Protein AF-A0A1S1JLK3-F1 (afdb_monomer)

Sequence (180 aa):
MLLGAATVACGGALWGASCPGGDFFLLLLVGYAAVAIAIVWVLRTACHLALRRAGSGEARASWLRVSAVPVVIAMTLLAIGGDVPMRLRFAQARGAFEGIVRSIQEGRPAPTVVRLGTYRVRSVSSRGPNIYFVVDGGGFLTDEGFVYLPHGAPQKSEIGERTWVRHFGGDWYTFSADMF

Mean predicted aligned error: 8.56 Å

Structure (mmCIF, N/CA/C/O backbone):
data_AF-A0A1S1JLK3-F1
#
_entry.id   AF-A0A1S1JLK3-F1
#
loop_
_atom_site.group_PDB
_atom_site.id
_atom_site.type_symbol
_atom_site.label_atom_id
_atom_site.label_alt_id
_atom_site.label_comp_id
_atom_site.label_asym_id
_atom_site.label_entity_id
_atom_site.label_seq_id
_atom_site.pdbx_PDB_ins_code
_atom_site.Cartn_x
_atom_site.Cartn_y
_atom_site.Cartn_z
_atom_site.occupancy
_atom_site.B_iso_or_equiv
_atom_site.auth_seq_id
_atom_site.auth_comp_id
_atom_site.auth_asym_id
_atom_site.auth_atom_id
_atom_site.pdbx_PDB_model_num
ATOM 1 N N . MET A 1 1 ? 17.835 -9.534 -17.639 1.00 73.25 1 MET A N 1
ATOM 2 C CA . MET A 1 1 ? 18.370 -8.677 -16.556 1.00 73.25 1 MET A CA 1
ATOM 3 C C . MET A 1 1 ? 17.488 -7.459 -16.290 1.00 73.25 1 MET A C 1
ATOM 5 O O . MET A 1 1 ? 16.868 -7.451 -15.241 1.00 73.25 1 MET A O 1
ATOM 9 N N . LEU A 1 2 ? 17.322 -6.503 -17.220 1.00 78.62 2 LEU A N 1
ATOM 10 C CA . LEU A 1 2 ? 16.457 -5.317 -17.005 1.00 78.62 2 LEU A CA 1
ATOM 11 C C . LEU A 1 2 ? 14.999 -5.645 -16.666 1.00 78.62 2 LEU A C 1
ATOM 13 O O . LEU A 1 2 ? 14.444 -5.048 -15.754 1.00 78.62 2 LEU A O 1
ATOM 17 N N . LEU A 1 3 ? 14.405 -6.621 -17.362 1.00 79.69 3 LEU A N 1
ATOM 18 C CA . LEU A 1 3 ? 13.041 -7.057 -17.067 1.00 79.69 3 LEU A CA 1
ATOM 19 C C . LEU A 1 3 ? 12.919 -7.569 -15.626 1.00 79.69 3 LEU A C 1
ATOM 21 O O . LEU A 1 3 ? 12.023 -7.136 -14.925 1.00 79.69 3 LEU A O 1
ATOM 25 N N . GLY A 1 4 ? 13.859 -8.402 -15.167 1.00 83.12 4 GLY A N 1
ATOM 26 C CA . GLY A 1 4 ? 13.859 -8.918 -13.794 1.00 83.12 4 GLY A CA 1
ATOM 27 C C . GLY A 1 4 ? 14.003 -7.814 -12.745 1.00 83.12 4 GLY A C 1
ATOM 28 O O . GLY A 1 4 ? 13.259 -7.808 -11.772 1.00 83.12 4 GLY A O 1
ATOM 29 N N . ALA A 1 5 ? 14.886 -6.835 -12.973 1.00 83.31 5 ALA A N 1
ATOM 30 C CA . ALA A 1 5 ? 15.008 -5.667 -12.097 1.00 83.31 5 ALA A CA 1
ATOM 31 C C . ALA A 1 5 ? 13.710 -4.842 -12.054 1.00 83.31 5 ALA A C 1
ATOM 33 O O . ALA A 1 5 ? 13.273 -4.443 -10.978 1.00 83.31 5 ALA A O 1
ATOM 34 N N . ALA A 1 6 ? 13.055 -4.650 -13.205 1.00 81.25 6 ALA A N 1
ATOM 35 C CA . ALA A 1 6 ? 11.756 -3.987 -13.278 1.00 81.25 6 ALA A CA 1
ATOM 36 C C . ALA A 1 6 ? 10.674 -4.773 -12.527 1.00 81.25 6 ALA A C 1
ATOM 38 O O . ALA A 1 6 ? 9.896 -4.171 -11.797 1.00 81.25 6 ALA A O 1
ATOM 39 N N . THR A 1 7 ? 10.645 -6.105 -12.641 1.00 85.56 7 THR A N 1
ATOM 40 C CA . THR A 1 7 ? 9.686 -6.946 -11.911 1.00 85.56 7 THR A CA 1
ATOM 41 C C . THR A 1 7 ? 9.897 -6.864 -10.400 1.00 85.56 7 THR A C 1
ATOM 43 O O . THR A 1 7 ? 8.923 -6.732 -9.667 1.00 85.56 7 THR A O 1
ATOM 46 N N . VAL A 1 8 ? 11.149 -6.883 -9.929 1.00 88.00 8 VAL A N 1
ATOM 47 C CA . VAL A 1 8 ? 11.474 -6.736 -8.499 1.00 88.00 8 VAL A CA 1
ATOM 48 C C . VAL A 1 8 ? 11.071 -5.353 -7.988 1.00 88.00 8 VAL A C 1
ATOM 50 O O . VAL A 1 8 ? 10.412 -5.260 -6.955 1.00 88.00 8 VAL A O 1
ATOM 53 N N . ALA A 1 9 ? 11.394 -4.290 -8.730 1.00 86.00 9 ALA A N 1
ATOM 54 C CA . ALA A 1 9 ? 10.976 -2.933 -8.388 1.00 86.00 9 ALA A CA 1
ATOM 55 C C . ALA A 1 9 ? 9.443 -2.823 -8.331 1.00 86.00 9 ALA A C 1
ATOM 57 O O . ALA A 1 9 ? 8.898 -2.329 -7.351 1.00 86.00 9 ALA A O 1
ATOM 58 N N . CYS A 1 10 ? 8.732 -3.362 -9.325 1.00 86.69 10 CYS A N 1
ATOM 59 C CA . CYS A 1 10 ? 7.269 -3.362 -9.341 1.00 86.69 10 CYS A CA 1
ATOM 60 C C . CYS A 1 10 ? 6.677 -4.160 -8.172 1.00 86.69 10 CYS A C 1
ATOM 62 O O . CYS A 1 10 ? 5.735 -3.696 -7.538 1.00 86.69 10 CYS A O 1
ATOM 64 N N . GLY A 1 11 ? 7.251 -5.316 -7.829 1.00 87.38 11 GLY A N 1
ATOM 65 C CA . GLY A 1 11 ? 6.853 -6.085 -6.647 1.00 87.38 11 GLY A CA 1
ATOM 66 C C . GLY A 1 11 ? 7.029 -5.292 -5.350 1.00 87.38 11 GLY A C 1
ATOM 67 O O . GLY A 1 11 ? 6.125 -5.270 -4.517 1.00 87.38 11 GLY A O 1
ATOM 68 N N . GLY A 1 12 ? 8.148 -4.573 -5.215 1.00 86.44 12 GLY A N 1
ATOM 69 C CA . GLY A 1 12 ? 8.387 -3.650 -4.106 1.00 86.44 12 GLY A CA 1
ATOM 70 C C . GLY A 1 12 ? 7.372 -2.505 -4.055 1.00 86.44 12 GLY A C 1
ATOM 71 O O . GLY A 1 12 ? 6.847 -2.215 -2.984 1.00 86.44 12 GLY A O 1
ATOM 72 N N . ALA A 1 13 ? 7.033 -1.903 -5.202 1.00 85.25 13 ALA A N 1
ATOM 73 C CA . ALA A 1 13 ? 6.019 -0.847 -5.287 1.00 85.25 13 ALA A CA 1
ATOM 74 C C . ALA A 1 13 ? 4.638 -1.352 -4.856 1.00 85.25 13 ALA A C 1
ATOM 76 O O . ALA A 1 13 ? 3.970 -0.705 -4.055 1.00 85.25 13 ALA A O 1
ATOM 77 N N . LEU A 1 14 ? 4.220 -2.522 -5.354 1.00 88.62 14 LEU A N 1
ATOM 78 C CA . LEU A 1 14 ? 2.943 -3.140 -4.986 1.00 88.62 14 LEU A CA 1
ATOM 79 C C . LEU A 1 14 ? 2.903 -3.477 -3.493 1.00 88.62 14 LEU A C 1
ATOM 81 O O . LEU A 1 14 ? 1.872 -3.285 -2.851 1.00 88.62 14 LEU A O 1
ATOM 85 N N . TRP A 1 15 ? 4.020 -3.945 -2.930 1.00 87.56 15 TRP A N 1
ATOM 86 C CA . TRP A 1 15 ? 4.123 -4.197 -1.497 1.00 87.56 15 TRP A CA 1
ATOM 87 C C . TRP A 1 15 ? 4.024 -2.902 -0.687 1.00 87.56 15 TRP A C 1
ATOM 89 O O . TRP A 1 15 ? 3.205 -2.828 0.228 1.00 87.56 15 TRP A O 1
ATOM 99 N N . GLY A 1 16 ? 4.778 -1.864 -1.051 1.00 85.38 16 GLY A N 1
ATOM 100 C CA . GLY A 1 16 ? 4.727 -0.562 -0.380 1.00 85.38 16 GLY A CA 1
ATOM 101 C C . GLY A 1 16 ? 3.341 0.074 -0.443 1.00 85.38 16 GLY A C 1
ATOM 102 O O . GLY A 1 16 ? 2.837 0.543 0.572 1.00 85.38 16 GLY A O 1
ATOM 103 N N . ALA A 1 17 ? 2.674 -0.014 -1.596 1.00 84.88 17 ALA A N 1
ATOM 104 C CA . ALA A 1 17 ? 1.319 0.493 -1.811 1.00 84.88 17 ALA A CA 1
ATOM 105 C C . ALA A 1 17 ? 0.209 -0.370 -1.179 1.00 84.88 17 ALA A C 1
ATOM 107 O O . ALA A 1 17 ? -0.963 -0.009 -1.235 1.00 84.88 17 ALA A O 1
ATOM 108 N N . SER A 1 18 ? 0.538 -1.535 -0.610 1.00 86.25 18 SER A N 1
ATOM 109 C CA . SER A 1 18 ? -0.450 -2.386 0.067 1.00 86.25 18 SER A CA 1
ATOM 110 C C . SER A 1 18 ? -0.707 -1.980 1.524 1.00 86.25 18 SER A C 1
ATOM 112 O O . SER A 1 18 ? -1.672 -2.456 2.135 1.00 86.25 18 SER A O 1
ATOM 114 N N . CYS A 1 19 ? 0.146 -1.119 2.087 1.00 83.94 19 CYS A N 1
ATOM 115 C CA . CYS A 1 19 ? -0.098 -0.454 3.363 1.00 83.94 19 CYS A CA 1
ATOM 116 C C . CYS A 1 19 ? -1.031 0.754 3.157 1.00 83.94 19 CYS A C 1
ATOM 118 O O . CYS A 1 19 ? -0.899 1.435 2.140 1.00 83.94 19 CYS A O 1
ATOM 120 N N . PRO A 1 20 ? -1.966 1.028 4.088 1.00 77.31 20 PRO A N 1
ATOM 121 C CA . PRO A 1 20 ? -2.766 2.252 4.041 1.00 77.31 20 PRO A CA 1
ATOM 122 C C . PRO A 1 20 ? -1.834 3.472 4.031 1.00 77.31 20 PRO A C 1
ATOM 124 O O . PRO A 1 20 ? -0.923 3.515 4.843 1.00 77.31 20 PRO A O 1
ATOM 127 N N . GLY A 1 21 ? -2.019 4.335 3.020 1.00 73.88 21 GLY A N 1
ATOM 128 C CA . GLY A 1 21 ? -1.224 5.523 2.632 1.00 73.88 21 GLY A CA 1
ATOM 129 C C . GLY A 1 21 ? 0.256 5.308 2.250 1.00 73.88 21 GLY A C 1
ATOM 130 O O . GLY A 1 21 ? 0.865 6.161 1.604 1.00 73.88 21 GLY A O 1
ATOM 131 N N . GLY A 1 22 ? 0.747 4.081 2.407 1.00 78.44 22 GLY A N 1
ATOM 132 C CA . GLY A 1 22 ? 1.909 3.550 1.705 1.00 78.44 22 GLY A CA 1
ATOM 133 C C . GLY A 1 22 ? 3.218 3.688 2.475 1.00 78.44 22 GLY A C 1
ATOM 134 O O . GLY A 1 22 ? 3.472 4.665 3.178 1.00 78.44 22 GLY A O 1
ATOM 135 N N . ASP A 1 23 ? 4.087 2.690 2.312 1.00 81.75 23 ASP A N 1
ATOM 136 C CA . ASP A 1 23 ? 5.418 2.713 2.923 1.00 81.75 23 ASP A CA 1
ATOM 137 C C . ASP A 1 23 ? 6.296 3.743 2.210 1.00 81.75 23 ASP A C 1
ATOM 139 O O . ASP A 1 23 ? 6.832 3.486 1.128 1.00 81.75 23 ASP A O 1
ATOM 143 N N . PHE A 1 24 ? 6.417 4.926 2.814 1.00 78.81 24 PHE A N 1
ATOM 144 C CA . PHE A 1 24 ? 7.130 6.064 2.241 1.00 78.81 24 PHE A CA 1
ATOM 145 C C . PHE A 1 24 ? 8.565 5.713 1.835 1.00 78.81 24 PHE A C 1
ATOM 147 O O . PHE A 1 24 ? 8.982 6.020 0.719 1.00 78.81 24 PHE A O 1
ATOM 154 N N . PHE A 1 25 ? 9.321 5.039 2.707 1.00 80.94 25 PHE A N 1
ATOM 155 C CA . PHE A 1 25 ? 10.723 4.716 2.440 1.00 80.94 25 PHE A CA 1
ATOM 156 C C . PHE A 1 25 ? 10.859 3.685 1.326 1.00 80.94 25 PHE A C 1
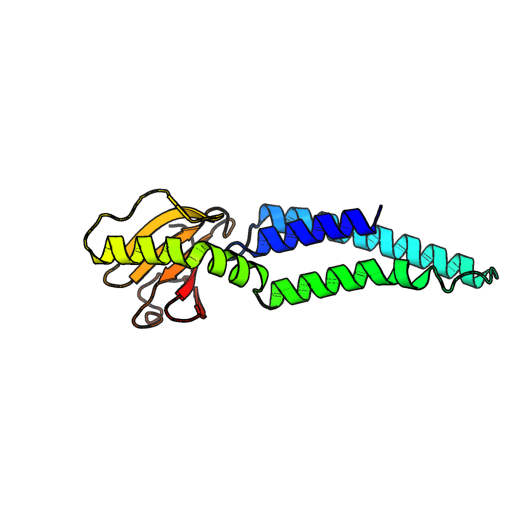ATOM 158 O O . PHE A 1 25 ? 11.714 3.832 0.448 1.00 80.94 25 PHE A O 1
ATOM 165 N N . LEU A 1 26 ? 10.004 2.660 1.331 1.00 82.81 26 LEU A N 1
ATOM 166 C CA . LEU A 1 26 ? 10.011 1.645 0.287 1.00 82.81 26 LEU A CA 1
ATOM 167 C C . LEU A 1 26 ? 9.582 2.230 -1.063 1.00 82.81 26 LEU A C 1
ATOM 169 O O . LEU A 1 26 ? 10.237 1.969 -2.071 1.00 82.81 26 LEU A O 1
ATOM 173 N N . LEU A 1 27 ? 8.527 3.048 -1.095 1.00 82.75 27 LEU A N 1
ATOM 174 C CA . LEU A 1 27 ? 8.058 3.713 -2.312 1.00 82.75 27 LEU A CA 1
ATOM 175 C C . LEU A 1 27 ? 9.102 4.691 -2.857 1.00 82.75 27 LEU A C 1
ATOM 177 O O . LEU A 1 27 ? 9.327 4.720 -4.066 1.00 82.75 27 LEU A O 1
ATOM 181 N N . LEU A 1 28 ? 9.790 5.432 -1.986 1.00 84.25 28 LEU A N 1
ATOM 182 C CA . LEU A 1 28 ? 10.883 6.320 -2.372 1.00 84.25 28 LEU A CA 1
ATOM 183 C C . LEU A 1 28 ? 12.047 5.534 -2.995 1.00 84.25 28 LEU A C 1
ATOM 185 O O . LEU A 1 28 ? 12.502 5.862 -4.093 1.00 84.25 28 LEU A O 1
ATOM 189 N N . LEU A 1 29 ? 12.500 4.465 -2.332 1.00 85.50 29 LEU A N 1
ATOM 190 C CA . LEU A 1 29 ? 13.579 3.601 -2.818 1.00 85.50 29 LEU A CA 1
ATOM 191 C C . LEU A 1 29 ? 13.232 2.970 -4.173 1.00 85.50 29 LEU A C 1
ATOM 193 O O . LEU A 1 29 ? 14.034 2.994 -5.110 1.00 85.50 29 LEU A O 1
ATOM 197 N N . VAL A 1 30 ? 12.022 2.425 -4.289 1.00 84.62 30 VAL A N 1
ATOM 198 C CA . VAL A 1 30 ? 11.526 1.824 -5.529 1.00 84.62 30 VAL A CA 1
ATOM 199 C C . VAL A 1 30 ? 11.355 2.878 -6.623 1.00 84.62 30 VAL A C 1
ATOM 201 O O . VAL A 1 30 ? 11.655 2.593 -7.781 1.00 84.62 30 VAL A O 1
ATOM 204 N N . GLY A 1 31 ? 10.955 4.103 -6.275 1.00 81.06 31 GLY A N 1
ATOM 205 C CA . GLY A 1 31 ? 10.897 5.241 -7.189 1.00 81.06 31 GLY A CA 1
ATOM 206 C C . GLY A 1 31 ? 12.259 5.554 -7.808 1.00 81.06 31 GLY A C 1
ATOM 207 O O . GLY A 1 31 ? 12.375 5.625 -9.033 1.00 81.06 31 GLY A O 1
ATOM 208 N N . TYR A 1 32 ? 13.318 5.641 -6.995 1.00 83.25 32 TYR A N 1
ATOM 209 C CA . TYR A 1 32 ? 14.685 5.823 -7.500 1.00 83.25 32 TYR A CA 1
ATOM 210 C C . TYR A 1 32 ? 15.133 4.669 -8.404 1.00 83.25 32 TYR A C 1
ATOM 212 O O . TYR A 1 32 ? 15.682 4.902 -9.485 1.00 83.25 32 TYR A O 1
ATOM 220 N N . ALA A 1 33 ? 14.860 3.423 -8.003 1.00 81.56 33 ALA A N 1
ATOM 221 C CA . ALA A 1 33 ? 15.169 2.255 -8.823 1.00 81.56 33 ALA A CA 1
ATOM 222 C C . ALA A 1 33 ? 14.421 2.290 -10.169 1.00 81.56 33 ALA A C 1
ATOM 224 O O . ALA A 1 33 ? 15.013 2.006 -11.212 1.00 81.56 33 ALA A O 1
ATOM 225 N N . ALA A 1 34 ? 13.147 2.690 -10.171 1.00 79.50 34 ALA A N 1
ATOM 226 C CA . ALA A 1 34 ? 12.335 2.816 -11.377 1.00 79.50 34 ALA A CA 1
ATOM 227 C C . ALA A 1 34 ? 12.879 3.891 -12.329 1.00 79.50 34 ALA A C 1
ATOM 229 O O . ALA A 1 34 ? 12.966 3.641 -13.532 1.00 79.50 34 ALA A O 1
ATOM 230 N N . VAL A 1 35 ? 13.315 5.045 -11.809 1.00 82.62 35 VAL A N 1
ATOM 231 C CA . VAL A 1 35 ? 13.959 6.100 -12.612 1.00 82.62 35 VAL A CA 1
ATOM 232 C C . VAL A 1 35 ? 15.253 5.590 -13.245 1.00 82.62 35 VAL A C 1
ATOM 234 O O . VAL A 1 35 ? 15.444 5.742 -14.451 1.00 82.62 35 VAL A O 1
AT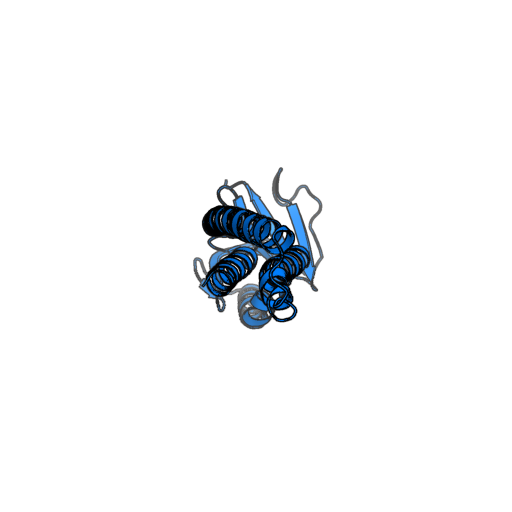OM 237 N N . ALA A 1 36 ? 16.118 4.920 -12.478 1.00 84.25 36 ALA A N 1
ATOM 238 C CA . ALA A 1 36 ? 17.348 4.340 -13.015 1.00 84.25 36 ALA A CA 1
ATOM 239 C C . ALA A 1 36 ? 17.059 3.310 -14.126 1.00 84.25 36 ALA A C 1
ATOM 241 O O . ALA A 1 36 ? 17.690 3.334 -15.186 1.00 84.25 36 ALA A O 1
ATOM 242 N N . ILE A 1 37 ? 16.060 2.442 -13.925 1.00 81.69 37 ILE A N 1
ATOM 243 C CA . ILE A 1 37 ? 15.616 1.465 -14.931 1.00 81.69 37 ILE A CA 1
ATOM 244 C C . ILE A 1 37 ? 15.086 2.172 -16.182 1.00 81.69 37 ILE A C 1
ATOM 246 O O . ILE A 1 37 ? 15.430 1.762 -17.293 1.00 81.69 37 ILE A O 1
ATOM 250 N N . ALA A 1 38 ? 14.296 3.237 -16.024 1.00 80.62 38 ALA A N 1
ATOM 251 C CA . ALA A 1 38 ? 13.767 4.021 -17.134 1.00 80.62 38 ALA A CA 1
ATOM 252 C C . ALA A 1 38 ? 14.893 4.669 -17.951 1.00 80.62 38 ALA A C 1
ATOM 254 O O . ALA A 1 38 ? 14.898 4.544 -19.174 1.00 80.62 38 ALA A O 1
ATOM 255 N N . ILE A 1 39 ? 15.891 5.271 -17.295 1.00 84.44 39 ILE A N 1
ATOM 256 C CA . ILE A 1 39 ? 17.057 5.872 -17.963 1.00 84.44 39 ILE A CA 1
ATOM 257 C C . ILE A 1 39 ? 17.808 4.815 -18.779 1.00 84.44 39 ILE A C 1
ATOM 259 O O . ILE A 1 39 ? 18.043 4.998 -19.975 1.00 84.44 39 ILE A O 1
ATOM 263 N N . VAL A 1 40 ? 18.141 3.671 -18.170 1.00 85.19 40 VAL A N 1
ATOM 264 C CA . VAL A 1 40 ? 18.858 2.589 -18.864 1.00 85.19 40 VAL A CA 1
ATOM 265 C C . VAL A 1 40 ? 18.028 2.026 -20.024 1.00 85.19 40 VAL A C 1
ATOM 267 O O . VAL A 1 40 ? 18.579 1.703 -21.082 1.00 85.19 40 VAL A O 1
ATOM 270 N N . TRP A 1 41 ? 16.708 1.913 -19.855 1.00 84.81 41 TRP A N 1
ATOM 271 C CA . TRP A 1 41 ? 15.801 1.460 -20.907 1.00 84.81 41 TRP A CA 1
ATOM 272 C C . TRP A 1 41 ? 15.742 2.447 -22.078 1.00 84.81 41 TRP A C 1
ATOM 274 O O . TRP A 1 41 ? 15.865 2.017 -23.227 1.00 84.81 41 TRP A O 1
ATOM 284 N N . VAL A 1 42 ? 15.632 3.753 -21.811 1.00 84.19 42 VAL A N 1
ATOM 285 C CA . VAL A 1 42 ? 15.643 4.802 -22.845 1.00 84.19 42 VAL A CA 1
ATOM 286 C C . VAL A 1 42 ? 16.963 4.778 -23.611 1.00 84.19 42 VAL A C 1
ATOM 288 O O . VAL A 1 42 ? 16.941 4.727 -24.838 1.00 84.19 42 VAL A O 1
ATOM 291 N N . LEU A 1 43 ? 18.105 4.722 -22.919 1.00 85.00 43 LEU A N 1
ATOM 292 C CA . LEU A 1 43 ? 19.427 4.678 -23.555 1.00 85.00 43 LEU A CA 1
ATOM 293 C C . LEU A 1 43 ? 19.598 3.444 -24.451 1.00 85.00 43 LEU A C 1
ATOM 295 O O . LEU A 1 43 ? 20.037 3.565 -25.596 1.00 85.00 43 LEU A O 1
ATOM 299 N N . ARG A 1 44 ? 19.207 2.254 -23.974 1.00 82.75 44 ARG A N 1
ATOM 300 C CA . ARG A 1 44 ? 19.267 1.022 -24.781 1.00 82.75 44 ARG A CA 1
ATOM 301 C C . ARG A 1 44 ? 18.336 1.072 -25.981 1.00 82.75 44 ARG A C 1
ATOM 303 O O . ARG A 1 44 ? 18.722 0.629 -27.059 1.00 82.75 44 ARG A O 1
ATOM 310 N N . THR A 1 45 ? 17.132 1.604 -25.804 1.00 79.25 45 THR A N 1
ATOM 311 C CA . THR A 1 45 ? 16.144 1.712 -26.882 1.00 79.25 45 THR A CA 1
ATOM 312 C C . THR A 1 45 ? 16.602 2.719 -27.933 1.00 79.25 45 THR A C 1
ATOM 314 O O . THR A 1 45 ? 16.557 2.412 -29.122 1.00 79.25 45 THR A O 1
ATOM 317 N N . ALA A 1 46 ? 17.136 3.870 -27.516 1.00 82.56 46 ALA A N 1
ATOM 318 C CA . ALA A 1 46 ? 17.712 4.878 -28.402 1.00 82.56 46 ALA A CA 1
ATOM 319 C C . ALA A 1 46 ? 18.924 4.338 -29.176 1.00 82.56 46 ALA A C 1
ATOM 321 O O . ALA A 1 46 ? 18.980 4.476 -30.397 1.00 82.56 46 ALA A O 1
ATOM 322 N N . CYS A 1 47 ? 19.849 3.652 -28.497 1.00 81.62 47 CYS A N 1
ATOM 323 C CA . CYS A 1 47 ? 20.998 3.006 -29.135 1.00 81.62 47 CYS A CA 1
ATOM 324 C C . CYS A 1 47 ? 20.548 1.933 -30.141 1.00 81.62 47 CYS A C 1
ATOM 326 O O . CYS A 1 47 ? 21.020 1.903 -31.276 1.00 81.62 47 CYS A O 1
ATOM 328 N N . HIS A 1 48 ? 19.563 1.104 -29.778 1.00 77.00 48 HIS A N 1
ATOM 329 C CA . HIS A 1 48 ? 19.011 0.098 -30.681 1.00 77.00 48 HIS A CA 1
ATOM 330 C C . HIS A 1 48 ? 18.334 0.737 -31.906 1.00 77.00 48 HIS A C 1
ATOM 332 O O . HIS A 1 48 ? 18.532 0.262 -33.023 1.00 77.00 48 HIS A O 1
ATOM 338 N N . LEU A 1 49 ? 17.560 1.811 -31.730 1.00 77.00 49 LEU A N 1
ATOM 339 C CA . LEU A 1 49 ? 16.942 2.560 -32.829 1.00 77.00 49 LEU A CA 1
ATOM 340 C C . LEU A 1 49 ? 17.995 3.194 -33.750 1.00 77.00 49 LEU A C 1
ATOM 342 O O . LEU A 1 49 ? 17.847 3.127 -34.970 1.00 77.00 49 LEU A O 1
ATOM 346 N N . ALA A 1 50 ? 19.070 3.750 -33.185 1.00 79.12 50 ALA A N 1
ATOM 347 C CA . ALA A 1 50 ? 20.183 4.317 -33.942 1.00 79.12 50 ALA A CA 1
ATOM 348 C C . ALA A 1 50 ? 20.907 3.249 -34.782 1.00 79.12 50 ALA A C 1
ATOM 350 O O . ALA A 1 50 ? 21.118 3.448 -35.975 1.00 79.12 50 ALA A O 1
ATOM 351 N N . LEU A 1 51 ? 21.193 2.079 -34.199 1.00 72.31 51 LEU A N 1
ATOM 352 C CA . LEU A 1 51 ? 21.832 0.955 -34.896 1.00 72.31 51 LEU A CA 1
ATOM 353 C C . LEU A 1 51 ? 20.926 0.315 -35.963 1.00 72.31 51 LEU A C 1
ATOM 355 O O . LEU A 1 51 ? 21.413 -0.142 -36.993 1.00 72.31 51 LEU A O 1
ATOM 359 N N . ARG A 1 52 ? 19.599 0.308 -35.768 1.00 69.44 52 ARG A N 1
ATOM 360 C CA . ARG A 1 52 ? 18.640 -0.193 -36.775 1.00 69.44 52 ARG A CA 1
ATOM 361 C C . ARG A 1 52 ? 18.537 0.709 -37.994 1.00 69.44 52 ARG A C 1
ATOM 363 O O . ARG A 1 52 ? 18.412 0.200 -39.103 1.00 69.44 52 ARG A O 1
ATOM 370 N N . ARG A 1 53 ? 18.612 2.031 -37.805 1.00 64.31 53 ARG A N 1
ATOM 371 C CA . ARG A 1 53 ? 18.699 2.989 -38.921 1.00 64.31 53 ARG A CA 1
ATOM 372 C C . ARG A 1 53 ? 19.951 2.764 -39.781 1.00 64.31 53 ARG A C 1
ATOM 374 O O . ARG A 1 53 ? 19.941 3.159 -40.938 1.00 64.31 53 ARG A O 1
ATOM 381 N N . ALA A 1 54 ? 20.972 2.084 -39.249 1.00 65.75 54 ALA A N 1
ATOM 382 C CA . ALA A 1 54 ? 22.202 1.729 -39.955 1.00 65.75 54 ALA A CA 1
ATOM 383 C C . ALA A 1 54 ? 22.154 0.383 -40.727 1.00 65.75 54 ALA A C 1
ATOM 385 O O . ALA A 1 54 ? 23.180 -0.032 -41.254 1.00 65.75 54 ALA A O 1
ATOM 386 N N . GLY A 1 55 ? 20.994 -0.287 -40.848 1.00 53.78 55 GLY A N 1
ATOM 387 C CA . GLY A 1 55 ? 20.770 -1.283 -41.916 1.00 53.78 55 GLY A CA 1
ATOM 388 C C . GLY A 1 55 ? 20.780 -2.780 -41.558 1.00 53.78 55 GLY A C 1
ATOM 389 O O . GLY A 1 55 ? 20.856 -3.600 -42.467 1.00 53.78 55 GLY A O 1
ATOM 390 N N . SER A 1 56 ? 20.659 -3.191 -40.290 1.00 55.25 56 SER A N 1
ATOM 391 C CA . SER A 1 56 ? 20.576 -4.625 -39.927 1.00 55.25 56 SER A CA 1
ATOM 392 C C . SER A 1 56 ? 19.122 -5.118 -39.769 1.00 55.25 56 SER A C 1
ATOM 394 O O . SER A 1 56 ? 18.379 -4.695 -38.882 1.00 55.25 56 SER A O 1
ATOM 396 N N . GLY A 1 57 ? 18.702 -6.011 -40.674 1.00 53.84 57 GLY A N 1
ATOM 397 C CA . GLY A 1 57 ? 17.314 -6.441 -40.913 1.00 53.84 57 GLY A CA 1
ATOM 398 C C . GLY A 1 57 ? 16.705 -7.495 -39.975 1.00 53.84 57 GLY A C 1
ATOM 399 O O . GLY A 1 57 ? 15.601 -7.962 -40.240 1.00 53.84 57 GLY A O 1
ATOM 400 N N . GLU A 1 58 ? 17.335 -7.871 -38.863 1.00 56.97 58 GLU A N 1
ATOM 401 C CA . GLU A 1 58 ? 16.837 -8.962 -38.006 1.00 56.97 58 GLU A CA 1
ATOM 402 C C . GLU A 1 58 ? 16.241 -8.453 -36.689 1.00 56.97 58 GLU A C 1
ATOM 404 O O . GLU A 1 58 ? 16.894 -8.463 -35.648 1.00 56.97 58 GLU A O 1
ATOM 409 N N . ALA A 1 59 ? 14.997 -7.954 -36.683 1.00 54.44 59 ALA A N 1
ATOM 410 C CA . ALA A 1 59 ? 14.480 -7.358 -35.443 1.00 54.44 59 ALA A CA 1
ATOM 411 C C . ALA A 1 59 ? 12.953 -7.376 -35.251 1.00 54.44 59 ALA A C 1
ATOM 413 O O . ALA A 1 59 ? 12.370 -6.411 -34.746 1.00 54.44 59 ALA A O 1
ATOM 414 N N . ARG A 1 60 ? 12.283 -8.488 -35.579 1.00 55.28 60 ARG A N 1
ATOM 415 C CA . ARG A 1 60 ? 10.884 -8.710 -35.152 1.00 55.28 60 ARG A CA 1
ATOM 416 C C . ARG A 1 60 ? 10.791 -9.293 -33.732 1.00 55.28 60 ARG A C 1
ATOM 418 O O . ARG A 1 60 ? 9.940 -8.867 -32.961 1.00 55.28 60 ARG A O 1
ATOM 425 N N . ALA A 1 61 ? 11.741 -10.145 -33.327 1.00 53.16 61 ALA A N 1
ATOM 426 C CA . ALA A 1 61 ? 11.799 -10.740 -31.981 1.00 53.16 61 ALA A CA 1
ATOM 427 C C . ALA A 1 61 ? 12.320 -9.792 -30.869 1.00 53.16 61 ALA A C 1
ATOM 429 O O . ALA A 1 61 ? 12.227 -10.113 -29.683 1.00 53.16 61 ALA A O 1
ATOM 430 N N . SER A 1 62 ? 12.863 -8.618 -31.227 1.00 62.69 62 SER A N 1
ATOM 431 C CA . SER A 1 62 ? 13.395 -7.627 -30.270 1.00 62.69 62 SER A CA 1
ATOM 432 C C . SER A 1 62 ? 12.304 -6.716 -29.682 1.00 62.69 62 SER A C 1
ATOM 434 O O . SER A 1 62 ? 12.358 -6.362 -28.505 1.00 62.69 62 SER A O 1
ATOM 436 N N . TRP A 1 63 ? 11.254 -6.402 -30.453 1.00 64.06 63 TRP A N 1
ATOM 437 C CA . TRP A 1 63 ? 10.211 -5.455 -30.032 1.00 64.06 63 TRP A CA 1
ATOM 438 C C . TRP A 1 63 ? 9.440 -5.903 -28.789 1.00 64.06 63 TRP A C 1
ATOM 440 O O . TRP A 1 63 ? 9.231 -5.083 -27.903 1.00 64.06 63 TRP A O 1
ATOM 450 N N . LEU A 1 64 ? 9.111 -7.195 -28.671 1.00 66.38 64 LEU A N 1
ATOM 451 C CA . LEU A 1 64 ? 8.442 -7.749 -27.484 1.00 66.38 64 LEU A CA 1
ATOM 452 C C . LEU A 1 64 ? 9.268 -7.556 -26.203 1.00 66.38 64 LEU A C 1
ATOM 454 O O . LEU A 1 64 ? 8.722 -7.248 -25.148 1.00 66.38 64 LEU A O 1
ATOM 458 N N . ARG A 1 65 ? 10.599 -7.695 -26.283 1.00 68.81 65 ARG A N 1
ATOM 459 C CA . ARG A 1 65 ? 11.493 -7.465 -25.136 1.00 68.81 65 ARG A CA 1
ATOM 460 C C . ARG A 1 65 ? 11.631 -5.983 -24.797 1.00 68.81 65 ARG A C 1
ATOM 462 O O . ARG A 1 65 ? 11.751 -5.647 -23.621 1.00 68.81 65 ARG A O 1
ATOM 469 N N . VAL A 1 66 ? 11.598 -5.111 -25.804 1.00 71.31 66 VAL A N 1
ATOM 470 C CA . VAL A 1 66 ? 11.637 -3.654 -25.616 1.00 71.31 66 VAL A CA 1
ATOM 471 C C . VAL A 1 66 ? 10.333 -3.154 -24.988 1.00 71.31 66 VAL A C 1
ATOM 473 O O . VAL A 1 66 ? 10.390 -2.362 -24.051 1.00 71.31 66 VAL A O 1
ATOM 476 N N . SER A 1 67 ? 9.174 -3.654 -25.426 1.00 77.56 67 SER A N 1
ATOM 477 C CA . SER A 1 67 ? 7.861 -3.237 -24.916 1.00 77.56 67 SER A CA 1
ATOM 478 C C . SER A 1 67 ? 7.480 -3.865 -23.573 1.00 77.56 67 SER A C 1
ATOM 480 O O . SER A 1 67 ? 6.642 -3.311 -22.869 1.00 77.56 67 SER A O 1
ATOM 482 N N . ALA A 1 68 ? 8.085 -4.988 -23.175 1.00 78.81 68 ALA A N 1
ATOM 483 C CA . ALA A 1 68 ? 7.742 -5.664 -21.921 1.00 78.81 68 ALA A CA 1
ATOM 484 C C . ALA A 1 68 ? 7.942 -4.778 -20.677 1.00 78.81 68 ALA A C 1
ATOM 486 O O . ALA A 1 68 ? 7.105 -4.783 -19.780 1.00 78.81 68 ALA A O 1
ATOM 487 N N . VAL A 1 69 ? 9.022 -3.992 -20.624 1.00 80.12 69 VAL A N 1
ATOM 488 C CA . VAL A 1 69 ? 9.334 -3.126 -19.470 1.00 80.12 69 VAL A CA 1
ATOM 489 C C . VAL A 1 69 ? 8.270 -2.037 -19.247 1.00 80.12 69 VAL A C 1
ATOM 491 O O . VAL A 1 69 ? 7.710 -2.001 -18.152 1.00 80.12 69 VAL A O 1
ATOM 494 N N . PRO A 1 70 ? 7.931 -1.180 -20.233 1.00 80.19 70 PRO A N 1
ATOM 495 C CA . PRO A 1 70 ? 6.904 -0.158 -20.035 1.00 80.19 70 PRO A CA 1
ATOM 496 C C . PRO A 1 70 ? 5.518 -0.756 -19.774 1.00 80.19 70 PRO A C 1
ATOM 498 O O . PRO A 1 70 ? 4.769 -0.193 -18.984 1.00 80.19 70 PRO A O 1
ATOM 501 N N . VAL A 1 71 ? 5.189 -1.913 -20.362 1.00 84.44 71 VAL A N 1
ATOM 502 C CA . VAL A 1 71 ? 3.919 -2.607 -20.087 1.00 84.44 71 VAL A CA 1
ATOM 503 C C . VAL A 1 71 ? 3.833 -3.046 -18.624 1.00 84.44 71 VAL A C 1
ATOM 505 O O . VAL A 1 71 ? 2.821 -2.797 -17.975 1.00 84.44 71 VAL A O 1
ATOM 508 N N . VAL A 1 72 ? 4.893 -3.643 -18.069 1.00 83.88 72 VAL A N 1
ATOM 509 C CA . VAL A 1 72 ? 4.926 -4.054 -16.653 1.00 83.88 72 VAL A CA 1
ATOM 510 C C . VAL A 1 72 ? 4.803 -2.848 -15.717 1.00 83.88 72 VAL A C 1
ATOM 512 O O . VAL A 1 72 ? 4.045 -2.901 -14.747 1.00 83.88 72 VAL A O 1
ATOM 515 N N . ILE A 1 73 ? 5.490 -1.744 -16.025 1.00 82.12 73 ILE A N 1
ATOM 516 C CA . ILE A 1 73 ? 5.395 -0.501 -15.243 1.00 82.12 73 ILE A CA 1
ATOM 517 C C . ILE A 1 73 ? 3.972 0.066 -15.309 1.00 82.12 73 ILE A C 1
ATOM 519 O O . ILE A 1 73 ? 3.389 0.370 -14.272 1.00 82.12 73 ILE A O 1
ATOM 523 N N . ALA A 1 74 ? 3.384 0.155 -16.505 1.00 83.56 74 ALA A N 1
ATOM 524 C CA . ALA A 1 74 ? 2.030 0.667 -16.690 1.00 83.56 74 ALA A CA 1
ATOM 525 C C . ALA A 1 74 ? 0.990 -0.173 -15.935 1.00 83.56 74 ALA A C 1
ATOM 527 O O . ALA A 1 74 ? 0.161 0.383 -15.220 1.00 83.56 74 ALA A O 1
ATOM 528 N N . MET A 1 75 ? 1.067 -1.506 -16.018 1.00 85.06 75 MET A N 1
ATOM 529 C CA . MET A 1 75 ? 0.182 -2.395 -15.254 1.00 85.06 75 MET A CA 1
ATOM 530 C C . MET A 1 75 ? 0.339 -2.208 -13.742 1.00 85.06 75 MET A C 1
ATOM 532 O O . MET A 1 75 ? -0.649 -2.219 -13.013 1.00 85.06 75 MET A O 1
ATOM 536 N N . THR A 1 76 ? 1.568 -1.999 -13.271 1.00 85.38 76 THR A N 1
ATOM 537 C CA . THR A 1 76 ? 1.849 -1.759 -11.850 1.00 85.38 76 THR A CA 1
ATOM 538 C C . THR A 1 76 ? 1.232 -0.446 -11.377 1.00 85.38 76 THR A C 1
ATOM 540 O O . THR A 1 76 ? 0.560 -0.422 -10.349 1.00 85.38 76 THR A O 1
ATOM 543 N N . LEU A 1 77 ? 1.392 0.633 -12.147 1.00 83.88 77 LEU A N 1
ATOM 544 C CA . LEU A 1 77 ? 0.789 1.931 -11.838 1.00 83.88 77 LEU A CA 1
ATOM 545 C C . LEU A 1 77 ? -0.741 1.868 -11.845 1.00 83.88 77 LEU A C 1
ATOM 547 O O . LEU A 1 77 ? -1.372 2.430 -10.955 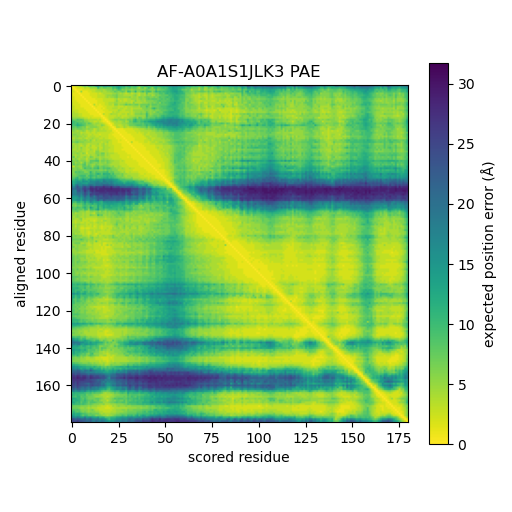1.00 83.88 77 LEU A O 1
ATOM 551 N N . LEU A 1 78 ? -1.334 1.144 -12.799 1.00 87.56 78 LEU A N 1
ATOM 552 C CA . LEU A 1 78 ? -2.781 0.921 -12.846 1.00 87.56 78 LEU A CA 1
ATOM 553 C C . LEU A 1 78 ? -3.278 0.155 -11.614 1.00 87.56 78 LEU A C 1
ATOM 555 O O . LEU A 1 78 ? -4.281 0.541 -11.017 1.00 87.56 78 LEU A O 1
ATOM 559 N N . ALA A 1 79 ? -2.563 -0.893 -11.196 1.00 88.56 79 ALA A N 1
ATOM 560 C CA . ALA A 1 79 ? -2.897 -1.639 -9.985 1.00 88.56 79 ALA A CA 1
ATOM 561 C C . ALA A 1 79 ? -2.823 -0.759 -8.727 1.00 88.56 79 ALA A C 1
ATOM 563 O O . ALA A 1 79 ? -3.736 -0.804 -7.901 1.00 88.56 79 ALA A O 1
ATOM 564 N N . ILE A 1 80 ? -1.773 0.058 -8.594 1.00 87.06 80 ILE A N 1
ATOM 565 C CA . ILE A 1 80 ? -1.610 0.990 -7.468 1.00 87.06 80 ILE A CA 1
ATOM 566 C C . ILE A 1 80 ? -2.721 2.044 -7.476 1.00 87.06 80 ILE A C 1
ATOM 568 O O . ILE A 1 80 ? -3.366 2.247 -6.453 1.00 87.06 80 ILE A O 1
ATOM 572 N N . GLY A 1 81 ? -3.003 2.660 -8.628 1.00 84.12 81 GLY A N 1
ATOM 573 C CA . GLY A 1 81 ? -4.055 3.672 -8.762 1.00 84.12 81 GLY A CA 1
ATOM 574 C C . GLY A 1 81 ? -5.463 3.144 -8.465 1.00 84.12 81 GLY A C 1
ATOM 575 O O . GLY A 1 81 ? -6.322 3.905 -8.032 1.00 84.12 81 GLY A O 1
ATOM 576 N N . GLY A 1 82 ? -5.697 1.842 -8.656 1.00 85.38 82 GLY A N 1
ATOM 577 C CA . GLY A 1 82 ? -6.946 1.170 -8.291 1.00 85.38 82 GLY A CA 1
ATOM 578 C C . GLY A 1 82 ? -7.017 0.670 -6.842 1.00 85.38 82 GLY A C 1
ATOM 579 O O . GLY A 1 82 ? -7.958 -0.053 -6.508 1.00 85.38 82 GLY A O 1
ATOM 580 N N . ASP A 1 83 ? -6.024 0.976 -5.997 1.00 85.81 83 ASP A N 1
ATOM 581 C CA . ASP A 1 83 ? -5.885 0.441 -4.634 1.00 85.81 83 ASP A CA 1
ATOM 582 C C . ASP A 1 83 ? -5.899 -1.111 -4.587 1.00 85.81 83 ASP A C 1
ATOM 584 O O . ASP A 1 83 ? -6.203 -1.718 -3.556 1.00 85.81 83 ASP A O 1
ATOM 588 N N . VAL A 1 84 ? -5.579 -1.790 -5.700 1.00 88.50 84 VAL A N 1
ATOM 589 C CA . VAL A 1 84 ? -5.685 -3.257 -5.834 1.00 88.50 84 VAL A CA 1
ATOM 590 C C . VAL A 1 84 ? -4.802 -3.998 -4.822 1.00 88.50 84 VAL A C 1
ATOM 592 O O . VAL A 1 84 ? -5.313 -4.909 -4.164 1.00 88.50 84 VAL A O 1
ATOM 595 N N . PRO A 1 85 ? -3.518 -3.628 -4.622 1.00 88.12 85 PRO A N 1
ATOM 596 C CA . PRO A 1 85 ? -2.656 -4.308 -3.656 1.00 88.12 85 PRO A CA 1
ATOM 597 C C . PRO A 1 85 ? -3.187 -4.198 -2.228 1.00 88.12 85 PRO A C 1
ATOM 599 O O . PRO A 1 85 ? -3.191 -5.182 -1.488 1.00 88.12 85 PRO A O 1
ATOM 602 N N . MET A 1 86 ? -3.681 -3.014 -1.856 1.00 88.50 86 MET A N 1
ATOM 603 C CA . MET A 1 86 ? -4.253 -2.759 -0.537 1.00 88.50 86 MET A CA 1
ATOM 604 C C . MET A 1 86 ? -5.549 -3.549 -0.334 1.00 88.50 86 MET A C 1
ATOM 606 O O . MET A 1 86 ? -5.697 -4.222 0.683 1.00 88.50 86 MET A O 1
ATOM 610 N N . ARG A 1 87 ? -6.462 -3.547 -1.316 1.00 89.69 87 ARG A N 1
ATOM 611 C CA . ARG A 1 87 ? -7.701 -4.347 -1.286 1.00 89.69 87 ARG A CA 1
ATOM 612 C C . ARG A 1 87 ? -7.420 -5.834 -1.133 1.00 89.69 87 ARG A C 1
ATOM 614 O O . ARG A 1 87 ? -8.053 -6.484 -0.305 1.00 89.69 87 ARG A O 1
ATOM 621 N N . LEU A 1 88 ? -6.458 -6.362 -1.885 1.00 90.88 88 LEU A N 1
ATOM 622 C CA . LEU A 1 88 ? -6.105 -7.777 -1.836 1.00 90.88 88 LEU A CA 1
ATOM 623 C C . LEU A 1 88 ? -5.503 -8.165 -0.480 1.00 90.88 88 LEU A C 1
ATOM 625 O O . LEU A 1 88 ? -5.923 -9.151 0.126 1.00 90.88 88 LEU A O 1
ATOM 629 N N . ARG A 1 89 ? -4.551 -7.371 0.019 1.00 90.75 89 ARG A N 1
ATOM 630 C CA . ARG A 1 89 ? -3.894 -7.625 1.306 1.00 90.75 89 ARG A CA 1
ATOM 631 C C . ARG A 1 89 ? -4.865 -7.469 2.478 1.00 90.75 89 ARG A C 1
ATOM 633 O O . ARG A 1 89 ? -4.857 -8.298 3.387 1.00 90.75 89 ARG A O 1
ATOM 640 N N . PHE A 1 90 ? -5.748 -6.471 2.437 1.00 90.69 90 PHE A N 1
ATOM 641 C CA . PHE A 1 90 ? -6.808 -6.324 3.430 1.00 90.69 90 PHE A CA 1
ATOM 642 C C . PHE A 1 90 ? -7.795 -7.487 3.380 1.00 90.69 90 PHE A C 1
ATOM 644 O O . PHE A 1 90 ? -8.106 -8.041 4.425 1.00 90.69 90 PHE A O 1
ATOM 651 N N . ALA A 1 91 ? -8.247 -7.915 2.197 1.00 91.62 91 ALA A N 1
ATOM 652 C CA . ALA A 1 91 ? -9.171 -9.043 2.069 1.00 91.62 91 ALA A CA 1
ATOM 653 C C . ALA A 1 91 ? -8.622 -10.323 2.723 1.00 91.62 91 ALA A C 1
ATOM 655 O O . ALA A 1 91 ? -9.368 -11.033 3.392 1.00 91.62 91 ALA A O 1
ATOM 656 N N . GLN A 1 92 ? -7.313 -10.575 2.607 1.00 93.00 92 GLN A N 1
ATOM 657 C CA . GLN A 1 92 ? -6.646 -11.691 3.289 1.00 93.00 92 GLN A CA 1
ATOM 658 C C . GLN A 1 92 ? -6.627 -11.540 4.817 1.00 93.00 92 GLN A C 1
ATOM 660 O O . GLN A 1 92 ? -6.756 -12.528 5.536 1.00 93.00 92 GLN A O 1
ATOM 665 N N . ALA A 1 93 ? -6.457 -10.318 5.327 1.00 92.44 93 ALA A N 1
ATOM 666 C CA . ALA A 1 93 ? -6.405 -10.039 6.762 1.00 92.44 93 ALA A CA 1
ATOM 667 C C . ALA A 1 93 ? -7.785 -9.758 7.389 1.00 92.44 93 ALA A C 1
ATOM 669 O O . ALA A 1 93 ? -7.897 -9.718 8.615 1.00 92.44 93 ALA A O 1
ATOM 670 N N . ARG A 1 94 ? -8.834 -9.576 6.578 1.00 92.06 94 ARG A N 1
ATOM 671 C CA . ARG A 1 94 ? -10.144 -9.052 6.990 1.00 92.06 94 ARG A CA 1
ATOM 672 C C . ARG A 1 94 ? -10.765 -9.831 8.144 1.00 92.06 94 ARG A C 1
ATOM 674 O O . ARG A 1 94 ? -11.213 -9.220 9.105 1.00 92.06 94 ARG A O 1
ATOM 681 N N . GLY A 1 95 ? -10.715 -11.162 8.101 1.00 92.44 95 GLY A N 1
ATOM 682 C CA . GLY A 1 95 ? -11.249 -11.995 9.183 1.00 92.44 95 GLY A CA 1
ATOM 683 C C . GLY A 1 95 ? -10.550 -11.766 10.531 1.00 92.44 95 GLY A C 1
ATOM 684 O O . GLY A 1 95 ? -11.197 -11.805 11.574 1.00 92.44 95 GLY A O 1
ATOM 685 N N . ALA A 1 96 ? -9.247 -11.464 10.528 1.00 93.12 96 ALA A N 1
ATOM 686 C CA . ALA A 1 96 ? -8.508 -11.148 11.750 1.00 93.12 96 ALA A CA 1
ATOM 687 C C . ALA A 1 96 ? -8.897 -9.768 12.306 1.00 93.12 96 ALA A C 1
ATOM 689 O O . ALA A 1 96 ? -9.080 -9.623 13.512 1.00 93.12 96 ALA A O 1
ATOM 690 N N . PHE A 1 97 ? -9.080 -8.775 11.430 1.00 93.19 97 PHE A N 1
ATOM 691 C CA . PHE A 1 97 ? -9.600 -7.458 11.811 1.00 93.19 97 PHE A CA 1
ATOM 692 C C . PHE A 1 97 ? -11.008 -7.553 12.407 1.00 93.19 97 PHE A C 1
ATOM 694 O O . PHE A 1 97 ? -11.247 -7.045 13.500 1.00 93.19 97 PHE A O 1
ATOM 701 N N . GLU A 1 98 ? -11.921 -8.256 11.736 1.00 94.12 98 GLU A N 1
ATOM 702 C CA . GLU A 1 98 ? -13.291 -8.478 12.214 1.00 94.12 98 GLU A CA 1
ATOM 703 C C . GLU A 1 98 ? -13.321 -9.250 13.544 1.00 94.12 98 GLU A C 1
ATOM 705 O O . GLU A 1 98 ? -14.149 -8.962 14.408 1.00 94.12 98 GLU A O 1
ATOM 710 N N . GLY A 1 99 ? -12.384 -10.180 13.754 1.00 93.12 99 GLY A N 1
ATOM 711 C CA . GLY A 1 99 ? -12.203 -10.867 15.033 1.00 93.12 99 GLY A CA 1
ATOM 712 C C . GLY A 1 99 ? -11.857 -9.914 16.181 1.00 93.12 99 GLY A C 1
ATOM 713 O O . GLY A 1 99 ? -12.450 -10.013 17.257 1.00 93.12 99 GLY A O 1
ATOM 714 N N . ILE A 1 100 ? -10.955 -8.951 15.951 1.00 93.56 100 ILE A N 1
ATOM 715 C CA . ILE A 1 100 ? -10.636 -7.919 16.950 1.00 93.56 100 ILE A CA 1
ATOM 716 C C . ILE A 1 100 ? -11.833 -6.999 17.188 1.00 93.56 100 ILE A C 1
ATOM 718 O O . ILE A 1 100 ? -12.169 -6.749 18.345 1.00 93.56 100 ILE A O 1
ATOM 722 N N . VAL A 1 101 ? -12.510 -6.553 16.123 1.00 93.75 101 VAL A N 1
ATOM 723 C CA . VAL A 1 101 ? -13.728 -5.731 16.227 1.00 93.75 101 VAL A CA 1
ATOM 724 C C . VAL A 1 101 ? -14.753 -6.407 17.135 1.00 93.75 101 VAL A C 1
ATOM 726 O O . VAL A 1 101 ? -15.198 -5.801 18.108 1.00 93.75 101 VAL A O 1
ATOM 729 N N . ARG A 1 102 ? -15.055 -7.685 16.882 1.00 94.19 102 ARG A N 1
ATOM 730 C CA . ARG A 1 102 ? -15.997 -8.460 17.695 1.00 94.19 102 ARG A CA 1
ATOM 731 C C . ARG A 1 102 ? -15.541 -8.569 19.148 1.00 94.19 102 ARG A C 1
ATOM 733 O O . ARG A 1 102 ? -16.332 -8.339 20.050 1.00 94.19 102 ARG A O 1
ATOM 740 N N . SER A 1 103 ? -14.259 -8.854 19.377 1.00 92.88 103 SER A N 1
ATOM 741 C CA . SER A 1 103 ? 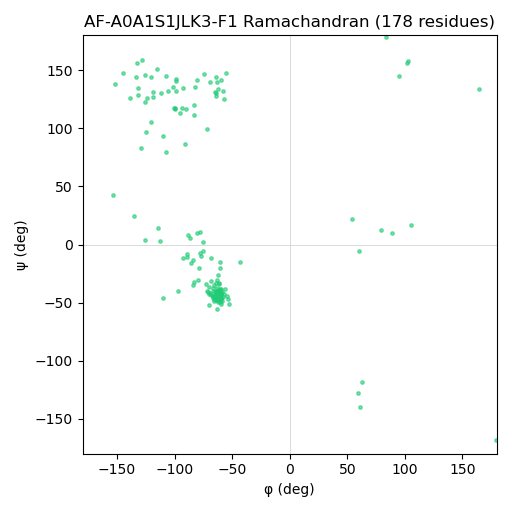-13.719 -8.986 20.734 1.00 92.88 103 SER A CA 1
ATOM 742 C C . SER A 1 103 ? -13.866 -7.703 21.562 1.00 92.88 103 SER A C 1
ATOM 744 O O . SER A 1 103 ? -14.215 -7.766 22.738 1.00 92.88 103 SER A O 1
ATOM 746 N N . ILE A 1 104 ? -13.658 -6.538 20.941 1.00 92.56 104 ILE A N 1
ATOM 747 C CA . ILE A 1 104 ? -13.811 -5.232 21.589 1.00 92.56 104 ILE A CA 1
ATOM 748 C C . ILE A 1 104 ? -15.293 -4.933 21.841 1.00 92.56 104 ILE A C 1
ATOM 750 O O . ILE A 1 104 ? -15.647 -4.461 22.917 1.00 92.56 104 ILE A O 1
ATOM 754 N N . GLN A 1 105 ? -16.171 -5.257 20.887 1.00 91.06 105 GLN A N 1
ATOM 755 C CA . GLN A 1 105 ? -17.624 -5.121 21.053 1.00 91.06 105 GLN A CA 1
ATOM 756 C C . GLN A 1 105 ? -18.181 -6.024 22.165 1.00 91.06 105 GLN A C 1
ATOM 758 O O . GLN A 1 105 ? -19.130 -5.644 22.843 1.00 91.06 105 GLN A O 1
ATOM 763 N N . GLU A 1 106 ? -17.561 -7.182 22.403 1.00 93.31 106 GLU A N 1
ATOM 764 C CA . GLU A 1 106 ? -17.848 -8.075 23.536 1.00 93.31 106 GLU A CA 1
ATOM 765 C C . GLU A 1 106 ? -17.284 -7.557 24.878 1.00 93.31 106 GLU A C 1
ATOM 767 O O . GLU A 1 106 ? -17.402 -8.229 25.902 1.00 93.31 106 GLU A O 1
ATOM 772 N N . GLY A 1 107 ? -16.663 -6.373 24.896 1.00 90.31 107 GLY A N 1
ATOM 773 C CA . GLY A 1 107 ? -16.140 -5.726 26.100 1.00 90.31 107 GLY A CA 1
ATOM 774 C C . GLY A 1 107 ? -14.705 -6.109 26.460 1.00 90.31 107 GLY A C 1
ATOM 775 O O . GLY A 1 107 ? -14.238 -5.763 27.547 1.00 90.31 107 GLY A O 1
ATOM 776 N N . ARG A 1 108 ? -13.974 -6.812 25.583 1.00 91.38 108 ARG A N 1
ATOM 777 C CA . ARG A 1 108 ? -12.546 -7.076 25.816 1.00 91.38 108 ARG A CA 1
ATOM 778 C C . ARG A 1 108 ? -11.717 -5.810 25.568 1.00 91.38 108 ARG A C 1
ATOM 780 O O . ARG A 1 108 ? -12.041 -5.030 24.673 1.00 91.38 108 ARG A O 1
ATOM 787 N N . PRO A 1 109 ? -10.620 -5.606 26.318 1.00 88.88 109 PRO A N 1
ATOM 788 C CA . PRO A 1 109 ? -9.743 -4.466 26.092 1.00 88.88 109 PRO A CA 1
ATOM 789 C C . PRO A 1 109 ? -9.079 -4.544 24.711 1.00 88.88 109 PRO A C 1
ATOM 791 O O . PRO A 1 109 ? -8.714 -5.624 24.240 1.00 88.88 109 PRO A O 1
ATOM 794 N N . ALA A 1 110 ? -8.893 -3.383 24.081 1.00 88.44 110 ALA A N 1
ATOM 795 C CA . ALA A 1 110 ? -8.184 -3.285 22.813 1.00 88.44 110 ALA A CA 1
ATOM 796 C C . ALA A 1 110 ? -6.705 -3.692 22.991 1.00 88.44 110 ALA A C 1
ATOM 798 O O . ALA A 1 110 ? -6.046 -3.215 23.920 1.00 88.44 110 ALA A O 1
ATOM 799 N N . PRO A 1 111 ? -6.160 -4.567 22.126 1.00 88.38 111 PRO A N 1
ATOM 800 C CA . PRO A 1 111 ? -4.756 -4.943 22.201 1.00 88.38 111 PRO A CA 1
ATOM 801 C C . PRO A 1 111 ? -3.864 -3.761 21.813 1.00 88.38 111 PRO A C 1
ATOM 803 O O . PRO A 1 111 ? -4.146 -3.050 20.852 1.00 88.38 111 PRO A O 1
ATOM 806 N N . THR A 1 112 ? -2.753 -3.579 22.527 1.00 83.19 112 THR A N 1
ATOM 807 C CA . THR A 1 112 ? -1.823 -2.472 22.262 1.00 83.19 112 THR A CA 1
ATOM 808 C C . THR A 1 112 ? -1.070 -2.672 20.949 1.00 83.19 112 THR A C 1
ATOM 810 O O . THR A 1 112 ? -1.107 -1.798 20.101 1.00 83.19 112 THR A O 1
ATOM 813 N N . VAL A 1 113 ? -0.439 -3.831 20.739 1.00 85.06 113 VAL A N 1
ATOM 814 C CA . VAL A 1 113 ? 0.271 -4.167 19.494 1.00 85.06 113 VAL A CA 1
ATOM 815 C C . VAL A 1 113 ? -0.175 -5.548 19.048 1.00 85.06 113 VAL A C 1
ATOM 817 O O . VAL A 1 113 ? -0.145 -6.498 19.831 1.00 85.06 113 VAL A O 1
ATOM 820 N N . VAL A 1 114 ? -0.583 -5.680 17.788 1.00 89.94 114 VAL A N 1
ATOM 821 C CA . VAL A 1 114 ? -1.058 -6.957 17.247 1.00 89.94 114 VAL A CA 1
ATOM 822 C C . VAL A 1 114 ? -0.655 -7.120 15.790 1.00 89.94 114 VAL A C 1
ATOM 824 O O . VAL A 1 114 ? -0.561 -6.165 15.023 1.00 89.94 114 VAL A O 1
ATOM 827 N N . ARG A 1 115 ? -0.399 -8.362 15.383 1.00 90.50 115 ARG A N 1
ATOM 828 C CA . ARG A 1 115 ? -0.171 -8.700 13.980 1.00 90.50 115 ARG A CA 1
ATOM 829 C C . ARG A 1 115 ? -1.444 -9.302 13.396 1.00 90.50 115 ARG A C 1
ATOM 831 O O . ARG A 1 115 ? -1.874 -10.363 13.838 1.00 90.50 115 ARG A O 1
ATOM 838 N N . LEU A 1 116 ? -2.024 -8.638 12.398 1.00 88.31 116 LEU A N 1
ATOM 839 C CA . LEU A 1 116 ? -3.239 -9.076 11.706 1.00 88.31 116 LEU A CA 1
ATOM 840 C C . LEU A 1 116 ? -2.868 -9.499 10.281 1.00 88.31 116 LEU A C 1
ATOM 842 O O . LEU A 1 116 ? -2.740 -8.683 9.366 1.00 88.31 116 LEU A O 1
ATOM 846 N N . GLY A 1 117 ? -2.606 -10.797 10.115 1.00 87.19 117 GLY A N 1
ATOM 847 C CA . GLY A 1 117 ? -2.053 -11.352 8.881 1.00 87.19 117 GLY A CA 1
ATOM 848 C C . GLY A 1 117 ? -0.658 -10.790 8.584 1.00 87.19 117 GLY A C 1
ATOM 849 O O . GLY A 1 117 ? 0.293 -10.974 9.350 1.00 87.19 117 GLY A O 1
ATOM 850 N N . THR A 1 118 ? -0.522 -10.093 7.458 1.00 86.38 118 THR A N 1
ATOM 851 C CA . THR A 1 118 ? 0.727 -9.415 7.081 1.00 86.38 118 THR A CA 1
ATOM 852 C C . THR A 1 118 ? 0.812 -7.985 7.610 1.00 86.38 118 THR A C 1
ATOM 854 O O . THR A 1 118 ? 1.879 -7.386 7.501 1.00 86.38 118 THR A O 1
ATOM 857 N N . TYR A 1 119 ? -0.255 -7.423 8.185 1.00 88.25 119 TYR A N 1
ATOM 858 C CA . TYR A 1 119 ? -0.216 -6.098 8.803 1.00 88.25 119 TYR A CA 1
ATOM 859 C C . TYR A 1 119 ? 0.337 -6.176 10.223 1.00 88.25 119 TYR A C 1
ATOM 861 O O . TYR A 1 119 ? -0.050 -7.041 11.012 1.00 88.25 119 TYR A O 1
ATOM 869 N N . ARG A 1 120 ? 1.234 -5.249 10.556 1.00 89.44 120 ARG A N 1
ATOM 870 C CA . ARG A 1 120 ? 1.634 -4.983 11.935 1.00 89.44 120 ARG A CA 1
ATOM 871 C C . ARG A 1 120 ? 0.850 -3.759 12.395 1.00 89.44 120 ARG A C 1
ATOM 873 O O . ARG A 1 120 ? 0.970 -2.699 11.794 1.00 89.44 120 ARG A O 1
ATOM 880 N N . VAL A 1 121 ? -0.000 -3.940 13.395 1.00 89.50 121 VAL A N 1
ATOM 881 C CA . VAL A 1 121 ? -0.836 -2.885 13.965 1.00 89.50 121 VAL A CA 1
ATOM 882 C C . VAL A 1 121 ? -0.157 -2.403 15.238 1.00 89.50 121 VAL A C 1
ATOM 884 O O . VAL A 1 121 ? 0.045 -3.188 16.168 1.00 89.50 121 VAL A O 1
ATOM 887 N N . ARG A 1 122 ? 0.226 -1.126 15.250 1.00 89.00 122 ARG A N 1
ATOM 888 C CA . ARG A 1 122 ? 0.940 -0.482 16.359 1.00 89.00 122 ARG A CA 1
ATOM 889 C C . ARG A 1 122 ? 0.008 -0.088 17.496 1.00 89.00 122 ARG A C 1
ATOM 891 O O . ARG A 1 122 ? 0.450 -0.015 18.634 1.00 89.00 122 ARG A O 1
ATOM 898 N N . SER A 1 123 ? -1.243 0.222 17.169 1.00 87.38 123 SER A N 1
ATOM 899 C CA . SER A 1 123 ? -2.239 0.660 18.138 1.00 87.38 123 SER A CA 1
ATOM 900 C C . SER A 1 123 ? -3.637 0.290 17.669 1.00 87.38 123 SER A C 1
ATOM 902 O O . SER A 1 123 ? -3.971 0.449 16.490 1.00 87.38 123 SER A O 1
ATOM 904 N N . VAL A 1 124 ? -4.453 -0.188 18.605 1.00 90.88 124 VAL A N 1
ATOM 905 C CA . VAL A 1 124 ? -5.896 -0.348 18.432 1.00 90.88 124 VAL A CA 1
ATOM 906 C C . VAL A 1 124 ? -6.588 0.520 19.469 1.00 90.88 124 VAL A C 1
ATOM 908 O O . VAL A 1 124 ? -6.304 0.415 20.661 1.00 90.88 124 VAL A O 1
ATOM 911 N N . SER A 1 125 ? -7.509 1.372 19.029 1.00 88.38 125 SER A N 1
ATOM 912 C CA . SER A 1 125 ? -8.301 2.206 19.935 1.00 88.38 125 SER A CA 1
ATOM 913 C C . SER A 1 125 ? -9.778 2.172 19.569 1.00 88.38 125 SER A C 1
ATOM 915 O O . SER A 1 125 ? -10.145 2.094 18.397 1.00 88.38 125 SER A O 1
ATOM 917 N N . SER A 1 126 ? -10.636 2.218 20.585 1.00 87.94 126 SER A N 1
ATOM 918 C CA . SER A 1 126 ? -12.089 2.276 20.432 1.00 87.94 126 SER A CA 1
ATOM 919 C C . SER A 1 126 ? -12.610 3.632 20.897 1.00 87.94 126 SER A C 1
ATOM 921 O O . SER A 1 126 ? -12.295 4.069 22.005 1.00 87.94 126 SER A O 1
ATOM 923 N N . ARG A 1 127 ? -13.440 4.282 20.081 1.00 84.38 127 ARG A N 1
ATOM 924 C CA . ARG A 1 127 ? -14.194 5.490 20.447 1.00 84.38 127 ARG A CA 1
ATOM 925 C C . ARG A 1 127 ? -15.673 5.228 20.185 1.00 84.38 127 ARG A C 1
ATOM 927 O O . ARG A 1 127 ? -16.131 5.319 19.047 1.00 84.38 127 ARG A O 1
ATOM 934 N N . GLY A 1 128 ? -16.406 4.851 21.231 1.00 83.75 128 GLY A N 1
ATOM 935 C CA . GLY A 1 128 ? -17.783 4.375 21.089 1.00 83.75 128 GLY A CA 1
ATOM 936 C C . GLY A 1 128 ? -17.847 3.137 20.175 1.00 83.75 128 GLY A C 1
ATOM 937 O O . GLY A 1 128 ? -17.086 2.197 20.406 1.00 83.75 128 GLY A O 1
ATOM 938 N N . PRO A 1 129 ? -18.700 3.118 19.130 1.00 84.94 129 PRO A N 1
ATOM 939 C CA . PRO A 1 129 ? -18.802 1.990 18.198 1.00 84.94 129 PRO A CA 1
ATOM 940 C C . PRO A 1 129 ? -17.671 1.940 17.153 1.00 84.94 129 PRO A C 1
ATOM 942 O O . PRO A 1 129 ? -17.577 0.971 16.399 1.00 84.94 129 PRO A O 1
ATOM 945 N N . ASN A 1 130 ? -16.827 2.976 17.090 1.00 88.50 130 ASN A N 1
ATOM 946 C CA . ASN A 1 130 ? -15.785 3.126 16.079 1.00 88.50 130 ASN A CA 1
ATOM 947 C C . ASN A 1 130 ? -14.465 2.534 16.574 1.00 88.50 130 ASN A C 1
ATOM 949 O O . ASN A 1 130 ? -14.041 2.812 17.700 1.00 88.50 130 ASN A O 1
ATOM 953 N N . ILE A 1 131 ? -13.790 1.760 15.726 1.00 90.88 131 ILE A N 1
ATOM 954 C CA . ILE A 1 131 ? -12.535 1.087 16.085 1.00 90.88 131 ILE A CA 1
ATOM 955 C C . ILE A 1 131 ? -11.453 1.452 15.077 1.00 90.88 131 ILE A C 1
ATOM 957 O O . ILE A 1 131 ? -11.600 1.210 13.881 1.00 90.88 131 ILE A O 1
ATOM 961 N N . TYR A 1 132 ? -10.361 2.020 15.577 1.00 89.75 132 TYR A N 1
ATOM 962 C CA . TYR A 1 132 ? -9.231 2.515 14.803 1.00 89.75 132 TYR A CA 1
ATOM 963 C C . TYR A 1 132 ? -8.053 1.557 14.941 1.00 89.75 132 TYR A C 1
ATOM 965 O O . TYR A 1 132 ? -7.683 1.174 16.051 1.00 89.75 132 TYR A O 1
ATOM 973 N N . PHE A 1 133 ? -7.446 1.212 13.811 1.00 91.31 133 PHE A N 1
ATOM 974 C CA . PHE A 1 133 ? -6.272 0.357 13.707 1.00 91.31 133 PHE A CA 1
ATOM 975 C C . PHE A 1 133 ? -5.146 1.141 13.039 1.00 91.31 133 PHE A C 1
ATOM 977 O O . PHE A 1 133 ? -5.179 1.336 11.825 1.00 91.31 133 PHE A O 1
ATOM 984 N N . VAL A 1 134 ? -4.148 1.563 13.814 1.00 89.88 134 VAL A N 1
ATOM 985 C CA . VAL A 1 134 ? -2.956 2.249 13.292 1.00 89.88 134 VAL A CA 1
ATOM 986 C C . VAL A 1 134 ? -1.970 1.201 12.791 1.00 89.88 134 VAL A C 1
ATOM 988 O O . VAL A 1 134 ? -1.534 0.333 13.554 1.00 89.88 134 VAL A O 1
ATOM 991 N N . VAL A 1 135 ? -1.629 1.256 11.506 1.00 88.56 135 VAL A N 1
ATOM 992 C CA . VAL A 1 135 ? -0.766 0.270 10.853 1.00 88.56 135 VAL A CA 1
ATOM 993 C C . VAL A 1 135 ? 0.658 0.811 10.767 1.00 88.56 135 VAL A C 1
ATOM 995 O O . VAL A 1 135 ? 0.892 1.930 10.327 1.00 88.56 135 VAL A O 1
ATOM 998 N N . ASP A 1 136 ? 1.633 -0.009 11.152 1.00 82.75 136 ASP A N 1
ATOM 999 C CA . ASP A 1 136 ? 3.042 0.329 10.970 1.00 82.75 136 ASP A CA 1
ATOM 1000 C C . ASP A 1 136 ? 3.388 0.485 9.486 1.00 82.75 136 ASP A C 1
ATOM 1002 O O . ASP A 1 136 ? 3.083 -0.385 8.665 1.00 82.75 136 ASP A O 1
ATOM 1006 N N . GLY A 1 137 ? 4.104 1.564 9.170 1.00 70.94 137 GLY A N 1
ATOM 1007 C CA . GLY A 1 137 ? 4.592 1.840 7.820 1.00 70.94 137 GLY A CA 1
ATOM 1008 C C . GLY A 1 137 ? 3.541 2.424 6.876 1.00 70.94 137 GLY A C 1
ATOM 1009 O O . GLY A 1 137 ? 3.785 2.441 5.675 1.00 70.94 137 GLY A O 1
ATOM 1010 N N . GLY A 1 138 ? 2.388 2.871 7.380 1.00 65.62 138 GLY A N 1
ATOM 1011 C CA . GLY A 1 138 ? 1.486 3.743 6.631 1.00 65.62 138 GLY A CA 1
ATOM 1012 C C . GLY A 1 138 ? 1.825 5.202 6.906 1.00 65.62 138 GLY A C 1
ATOM 1013 O O . GLY A 1 138 ? 1.287 5.768 7.843 1.00 65.62 138 GLY A O 1
ATOM 1014 N N . GLY A 1 139 ? 2.761 5.789 6.160 1.00 64.38 139 GLY A N 1
ATOM 1015 C CA . GLY A 1 139 ? 3.123 7.203 6.319 1.00 64.38 139 GLY A CA 1
ATOM 1016 C C . GLY A 1 139 ? 4.436 7.469 7.071 1.00 64.38 139 GLY A C 1
ATOM 1017 O O . GLY A 1 139 ? 4.969 6.625 7.795 1.00 64.38 139 GLY A O 1
ATOM 1018 N N . PHE A 1 140 ? 5.009 8.657 6.831 1.00 67.00 140 PHE A N 1
ATOM 1019 C CA . PHE A 1 140 ? 6.279 9.110 7.430 1.00 67.00 140 PHE A CA 1
ATOM 1020 C C . PHE A 1 140 ? 6.069 9.997 8.669 1.00 67.00 140 PHE A C 1
ATOM 1022 O O . PHE A 1 140 ? 6.801 9.860 9.645 1.00 67.00 140 PHE A O 1
ATOM 1029 N N . LEU A 1 141 ? 5.069 10.885 8.632 1.00 69.75 141 LEU A N 1
ATOM 1030 C CA . LEU A 1 141 ? 4.731 11.841 9.705 1.00 69.75 141 LEU A CA 1
ATOM 1031 C C . LEU A 1 141 ? 3.261 11.746 10.146 1.00 69.75 141 LEU A C 1
ATOM 1033 O O . LEU A 1 141 ? 2.795 12.539 10.961 1.00 69.75 141 LEU A O 1
ATOM 1037 N N . THR A 1 142 ? 2.533 10.791 9.580 1.00 74.38 142 THR A N 1
ATOM 1038 C CA . THR A 1 142 ? 1.103 10.582 9.768 1.00 74.38 142 THR A CA 1
ATOM 1039 C C . THR A 1 142 ? 0.872 9.192 10.345 1.00 74.38 142 THR A C 1
ATOM 1041 O O . THR A 1 142 ? 1.584 8.245 10.012 1.00 74.38 142 THR A O 1
ATOM 1044 N N . ASP A 1 143 ? -0.120 9.078 11.220 1.00 83.06 143 ASP A N 1
ATOM 1045 C CA . ASP A 1 143 ? -0.695 7.802 11.612 1.00 83.06 143 ASP A CA 1
ATOM 1046 C C . ASP A 1 143 ? -1.739 7.409 10.567 1.00 83.06 143 ASP A C 1
ATOM 1048 O O . ASP A 1 143 ? -2.801 8.032 10.450 1.00 83.06 143 ASP A O 1
ATOM 1052 N N . GLU A 1 144 ? -1.439 6.361 9.804 1.00 86.12 144 GLU A N 1
ATOM 1053 C CA . GLU A 1 144 ? -2.347 5.829 8.794 1.00 86.12 144 GLU A CA 1
ATOM 1054 C C . GLU A 1 144 ? -2.787 4.414 9.144 1.00 86.12 144 GLU A C 1
ATOM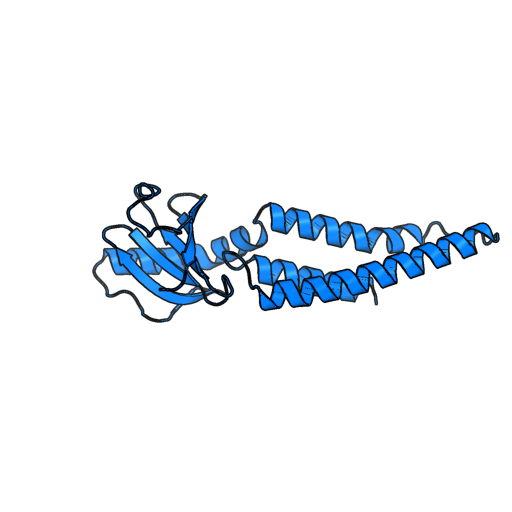 1056 O O . GLU A 1 144 ? -2.110 3.634 9.828 1.00 86.12 144 GLU A O 1
ATOM 1061 N N . GLY A 1 145 ? -3.984 4.068 8.689 1.00 89.69 145 GLY A N 1
ATOM 1062 C CA . GLY A 1 145 ? -4.585 2.833 9.134 1.00 89.69 145 GLY A CA 1
ATOM 1063 C C . GLY A 1 145 ? -5.957 2.542 8.568 1.00 89.69 145 GLY A C 1
ATOM 1064 O O . GLY A 1 145 ? -6.444 3.187 7.635 1.00 89.69 145 GLY A O 1
ATOM 1065 N N . PHE A 1 146 ? -6.582 1.540 9.174 1.00 91.31 146 PHE A N 1
ATOM 1066 C CA . PHE A 1 146 ? -7.955 1.148 8.893 1.00 91.31 146 PHE A CA 1
ATOM 1067 C C . PHE A 1 146 ? -8.848 1.553 10.056 1.00 91.31 146 PHE A C 1
ATOM 1069 O O . PHE A 1 146 ? -8.452 1.479 11.217 1.00 91.31 146 PHE A O 1
ATOM 1076 N N . VAL A 1 147 ? -10.075 1.946 9.752 1.00 91.94 147 VAL A N 1
ATOM 1077 C CA . VAL A 1 147 ? -11.089 2.241 10.755 1.00 91.94 147 VAL A CA 1
ATOM 1078 C C . VAL A 1 147 ? -12.386 1.529 10.395 1.00 91.94 147 VAL A C 1
ATOM 1080 O O . VAL A 1 147 ? -12.804 1.508 9.235 1.00 91.94 147 VAL A O 1
ATOM 1083 N N . TYR A 1 148 ? -12.988 0.912 11.405 1.00 91.38 148 TYR A N 1
ATOM 1084 C CA . TYR A 1 148 ? -14.313 0.318 11.340 1.00 91.38 148 TYR A CA 1
ATOM 1085 C C . TYR A 1 148 ? -15.338 1.340 11.831 1.00 91.38 148 TYR A C 1
ATOM 1087 O O . TYR A 1 148 ? -15.275 1.775 12.985 1.00 91.38 148 TYR A O 1
ATOM 1095 N N . LEU A 1 149 ? -16.248 1.733 10.941 1.00 89.94 149 LEU A N 1
ATOM 1096 C CA . LEU A 1 149 ? -17.253 2.775 11.145 1.00 89.94 149 LEU A CA 1
ATOM 1097 C C . LEU A 1 149 ? -18.640 2.226 10.765 1.00 89.94 149 LEU A C 1
ATOM 1099 O O . LEU A 1 149 ? -19.111 2.467 9.652 1.00 89.94 149 LEU A O 1
ATOM 1103 N N . PRO A 1 150 ? -19.320 1.505 11.677 1.00 88.69 150 PRO A N 1
ATOM 1104 C CA . PRO A 1 150 ? -20.595 0.836 11.387 1.00 88.69 150 PRO A CA 1
ATOM 1105 C C . PRO A 1 150 ? -21.763 1.806 11.154 1.00 88.69 150 PRO A C 1
ATOM 1107 O O . PRO A 1 150 ? -22.846 1.403 10.738 1.00 88.69 150 PRO A O 1
ATOM 1110 N N . HIS A 1 151 ? -21.577 3.090 11.461 1.00 85.12 151 HIS A N 1
ATOM 1111 C CA . HIS A 1 151 ? -22.572 4.147 11.255 1.00 85.12 151 HIS A CA 1
ATOM 1112 C C . HIS A 1 151 ? -22.119 5.177 10.211 1.00 85.12 151 HIS A C 1
ATOM 1114 O O . HIS A 1 151 ? -22.715 6.243 10.087 1.00 85.12 151 HIS A O 1
ATOM 1120 N N . GLY A 1 152 ? -21.079 4.848 9.439 1.00 79.31 152 GLY A N 1
ATOM 1121 C CA . GLY A 1 152 ? -20.501 5.731 8.434 1.00 79.31 152 GLY A CA 1
ATOM 1122 C C . GLY A 1 152 ? -19.494 6.735 8.998 1.00 79.31 152 GLY A C 1
ATOM 1123 O O . GLY A 1 152 ? -19.191 6.763 10.191 1.00 79.31 152 GLY A O 1
ATOM 1124 N N . ALA A 1 153 ? -18.927 7.543 8.101 1.00 74.44 153 ALA A N 1
ATOM 1125 C CA . ALA A 1 153 ? -17.896 8.516 8.447 1.00 74.44 153 ALA A CA 1
ATOM 1126 C C . ALA A 1 153 ? -18.432 9.601 9.408 1.00 74.44 153 ALA A C 1
ATOM 1128 O O . ALA A 1 153 ? -19.438 10.236 9.077 1.00 74.44 153 ALA A O 1
ATOM 1129 N N . PRO A 1 154 ? -17.763 9.860 10.552 1.00 66.50 154 PRO A N 1
ATOM 1130 C CA . PRO A 1 154 ? -18.089 10.992 11.417 1.00 66.50 154 PRO A CA 1
ATOM 1131 C C . PRO A 1 154 ? -18.038 12.311 10.639 1.00 66.50 154 PRO A C 1
ATOM 1133 O O . PRO A 1 154 ? -17.210 12.477 9.737 1.00 66.50 154 PRO A O 1
ATOM 1136 N N . GLN A 1 155 ? -18.887 13.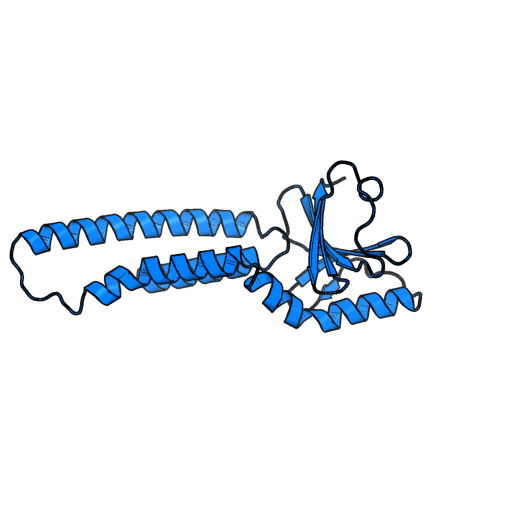280 10.997 1.00 60.03 155 GLN A N 1
ATOM 1137 C CA . GLN A 1 155 ? -18.718 14.643 10.492 1.00 60.03 155 GLN A CA 1
ATOM 1138 C C . GLN A 1 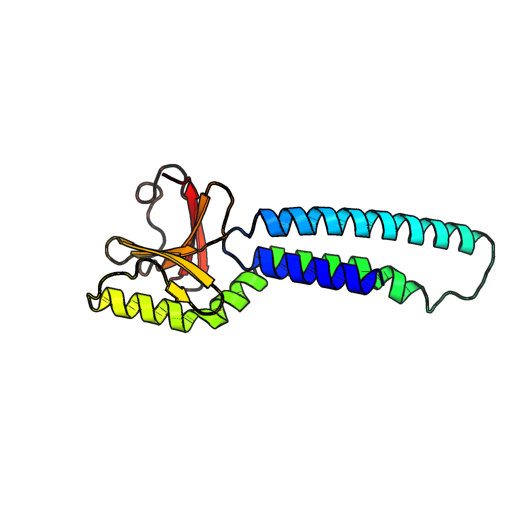155 ? -17.335 15.164 10.920 1.00 60.03 155 GLN A C 1
ATOM 1140 O O . GLN A 1 155 ? -16.861 14.859 12.013 1.00 60.03 155 GLN A O 1
ATOM 1145 N N . LYS A 1 156 ? -16.679 15.920 10.026 1.00 54.88 156 LYS A N 1
ATOM 1146 C CA . LYS A 1 156 ? -15.256 16.337 10.037 1.00 54.88 156 LYS A CA 1
ATOM 1147 C C . LYS A 1 156 ? -14.654 16.808 11.380 1.00 54.88 156 LYS A C 1
ATOM 1149 O O . LYS A 1 156 ? -13.437 16.898 11.468 1.00 54.88 156 LYS A O 1
ATOM 1154 N N . SER A 1 157 ? -15.451 17.126 12.398 1.00 48.34 157 SER A N 1
ATOM 1155 C CA . SER A 1 157 ? -15.013 17.686 13.680 1.00 48.34 157 SER A CA 1
ATOM 1156 C C . SER A 1 157 ? -14.577 16.669 14.745 1.00 48.34 157 SER A C 1
ATOM 1158 O O . SER A 1 157 ? -13.938 17.073 15.708 1.00 48.34 157 SER A O 1
ATOM 1160 N N . GLU A 1 158 ? -14.888 15.372 14.623 1.00 52.94 158 GLU A N 1
ATOM 1161 C CA . GLU A 1 158 ? -14.644 14.406 15.722 1.00 52.94 158 GLU A CA 1
ATOM 1162 C C . GLU A 1 158 ? -13.291 13.674 15.666 1.00 52.94 158 GLU A C 1
ATOM 1164 O O . GLU A 1 158 ? -12.888 13.020 16.632 1.00 52.94 158 GLU A O 1
ATOM 1169 N N . ILE A 1 159 ? -12.569 13.771 14.546 1.00 52.88 159 ILE A N 1
ATOM 1170 C CA . ILE A 1 159 ? -11.357 12.968 14.299 1.00 52.88 159 ILE A CA 1
ATOM 1171 C C . ILE A 1 159 ? -10.077 13.830 14.275 1.00 52.88 159 ILE A C 1
ATOM 1173 O O . ILE A 1 159 ? -8.988 13.294 14.106 1.00 52.88 159 ILE A O 1
ATOM 1177 N N . GLY A 1 160 ? -10.176 15.143 14.526 1.00 54.56 160 GLY A N 1
ATOM 1178 C CA . GLY A 1 160 ? -9.047 16.090 14.539 1.00 54.56 160 GLY A CA 1
ATOM 1179 C C . GLY A 1 160 ? -8.944 16.941 13.265 1.00 54.56 160 GLY A C 1
ATOM 1180 O O . GLY A 1 160 ? -9.439 16.552 12.210 1.00 54.56 160 GLY A O 1
ATOM 1181 N N . GLU A 1 161 ? -8.302 18.113 13.363 1.00 50.62 161 GLU A N 1
ATOM 1182 C CA . GLU A 1 161 ? -8.306 19.174 12.331 1.00 50.62 161 GLU A CA 1
ATOM 1183 C C . GLU A 1 161 ? -7.727 18.769 10.959 1.00 50.62 161 GLU A C 1
ATOM 1185 O O . GLU A 1 161 ? -7.960 19.469 9.971 1.00 50.62 161 GLU A O 1
ATOM 1190 N N . ARG A 1 162 ? -7.005 17.642 10.856 1.00 56.06 162 ARG A N 1
ATOM 1191 C CA . ARG A 1 162 ? -6.361 17.173 9.611 1.00 56.06 162 ARG A CA 1
ATOM 1192 C C . ARG A 1 162 ? -6.540 15.684 9.322 1.00 56.06 162 ARG A C 1
ATOM 1194 O O . ARG A 1 162 ? -5.766 15.100 8.571 1.00 56.06 162 ARG A O 1
ATOM 1201 N N . THR A 1 163 ? -7.590 15.073 9.861 1.00 66.88 163 THR A N 1
ATOM 1202 C CA . THR A 1 163 ? -7.862 13.659 9.592 1.00 66.88 163 THR A CA 1
ATOM 1203 C C . THR A 1 163 ? -8.755 13.502 8.369 1.00 66.88 163 THR A C 1
ATOM 1205 O O . THR A 1 163 ? -9.910 13.934 8.371 1.00 66.88 163 THR A O 1
ATOM 1208 N N . TRP A 1 164 ? -8.244 12.870 7.310 1.00 74.12 164 TRP A N 1
ATOM 1209 C CA . TRP A 1 164 ? -9.076 12.462 6.178 1.00 74.12 164 TRP A CA 1
ATOM 1210 C C . TRP A 1 164 ? -9.449 10.989 6.299 1.00 74.12 164 TRP A C 1
ATOM 1212 O O . TRP A 1 164 ? -8.645 10.153 6.708 1.00 74.12 164 TRP A O 1
ATOM 1222 N N . VAL A 1 165 ? -10.695 10.677 5.944 1.00 82.19 165 VAL A N 1
ATOM 1223 C CA . VAL A 1 165 ? -11.246 9.321 5.964 1.00 82.19 165 VAL A CA 1
ATOM 1224 C C . VAL A 1 165 ? -11.776 9.006 4.571 1.00 82.19 165 VAL A C 1
ATOM 1226 O O . VAL A 1 165 ? -12.570 9.765 4.015 1.00 82.19 165 VAL A O 1
ATOM 1229 N N . ARG A 1 166 ? -11.332 7.892 3.990 1.00 84.69 166 ARG A N 1
ATOM 1230 C CA . ARG A 1 166 ? -11.729 7.442 2.650 1.00 84.69 166 ARG A CA 1
ATOM 1231 C C . ARG A 1 166 ? -12.420 6.093 2.745 1.00 84.69 166 ARG A C 1
ATOM 1233 O O . ARG A 1 166 ? -11.917 5.173 3.385 1.00 84.69 166 ARG A O 1
ATOM 1240 N N . HIS A 1 167 ? -13.578 5.978 2.103 1.00 86.25 167 HIS A N 1
ATOM 1241 C CA . HIS A 1 167 ? -14.322 4.725 2.070 1.00 86.25 167 HIS A CA 1
ATOM 1242 C C . HIS A 1 167 ? -13.533 3.643 1.332 1.00 86.25 167 HIS A C 1
ATOM 1244 O O . HIS A 1 167 ? -13.045 3.868 0.224 1.00 86.25 167 HIS A O 1
ATOM 1250 N N . PHE A 1 168 ? -13.412 2.473 1.956 1.00 85.56 168 PHE A N 1
ATOM 1251 C CA . PHE A 1 168 ? -12.631 1.360 1.430 1.00 85.56 168 PHE A CA 1
ATOM 1252 C C . PHE A 1 168 ? -13.533 0.207 0.968 1.00 85.56 168 PHE A C 1
ATOM 1254 O O . PHE A 1 168 ? -13.377 -0.294 -0.154 1.00 85.56 168 PHE A O 1
ATOM 1261 N N . GLY A 1 169 ? -14.524 -0.159 1.790 1.00 85.38 169 GLY A N 1
ATOM 1262 C CA . GLY A 1 169 ? -15.601 -1.075 1.412 1.00 85.38 169 GLY A CA 1
ATOM 1263 C C . GLY A 1 169 ? -16.382 -1.636 2.603 1.00 85.38 169 GLY A C 1
ATOM 1264 O O . GLY A 1 169 ? -15.793 -2.126 3.566 1.00 85.38 169 GLY A O 1
ATOM 1265 N N . GLY A 1 170 ? -17.715 -1.623 2.511 1.00 88.38 170 GLY A N 1
ATOM 1266 C CA . GLY A 1 170 ? -18.589 -1.937 3.649 1.00 88.38 170 GLY A CA 1
ATOM 1267 C C . GLY A 1 170 ? -18.357 -0.946 4.791 1.00 88.38 170 GLY A C 1
ATOM 1268 O O . GLY A 1 170 ? -18.087 0.222 4.544 1.00 88.38 170 GLY A O 1
ATOM 1269 N N . ASP A 1 171 ? -18.346 -1.414 6.031 1.00 91.69 171 ASP A N 1
ATOM 1270 C CA . ASP A 1 171 ? -18.126 -0.536 7.192 1.00 91.69 171 ASP A CA 1
ATOM 1271 C C . ASP A 1 171 ? -16.645 -0.162 7.410 1.00 91.69 171 ASP A C 1
ATOM 1273 O O . ASP A 1 171 ? -16.277 0.392 8.445 1.00 91.69 171 ASP A O 1
ATOM 1277 N N . TRP A 1 172 ? -15.770 -0.466 6.444 1.00 92.38 172 TRP A N 1
ATOM 1278 C CA . TRP A 1 172 ? -14.334 -0.207 6.517 1.00 92.38 172 TRP A CA 1
ATOM 1279 C C . TRP A 1 172 ? -13.926 1.035 5.731 1.00 92.38 172 TRP A C 1
ATOM 1281 O O . TRP A 1 172 ? -14.287 1.227 4.562 1.00 92.38 172 TRP A O 1
ATOM 1291 N N . TYR A 1 173 ? -13.081 1.837 6.367 1.00 91.12 173 TYR A N 1
ATOM 1292 C CA . TYR A 1 173 ? -12.497 3.047 5.813 1.00 91.12 173 TYR A CA 1
ATOM 1293 C C . TYR A 1 173 ? -10.988 3.063 6.078 1.00 91.12 173 TYR A C 1
ATOM 1295 O O . TYR A 1 173 ? -10.497 2.425 7.008 1.00 91.12 173 TYR A O 1
ATOM 1303 N N . THR A 1 174 ? -10.244 3.802 5.262 1.00 89.62 174 THR A N 1
ATOM 1304 C CA . THR A 1 174 ? -8.849 4.158 5.548 1.00 89.62 174 THR A CA 1
ATOM 1305 C C . THR A 1 174 ? -8.805 5.559 6.127 1.00 89.62 174 THR A C 1
ATOM 1307 O O . THR A 1 174 ? -9.545 6.425 5.652 1.00 89.62 174 THR A O 1
ATOM 1310 N N . PHE A 1 175 ? -7.928 5.798 7.092 1.00 87.31 175 PHE A N 1
ATOM 1311 C CA . PHE A 1 175 ? -7.700 7.134 7.629 1.00 87.31 175 PHE A CA 1
ATOM 1312 C C . PHE A 1 175 ? -6.215 7.482 7.613 1.00 87.31 175 PHE A C 1
ATOM 1314 O O . PHE A 1 175 ? -5.361 6.596 7.588 1.00 87.31 175 PHE A O 1
ATOM 1321 N N . SER A 1 176 ? -5.951 8.779 7.646 1.00 84.12 176 SER A N 1
ATOM 1322 C CA . SER A 1 176 ? -4.636 9.366 7.870 1.00 84.12 176 SER A CA 1
ATOM 1323 C C . SER A 1 176 ? -4.835 10.552 8.792 1.00 84.12 176 SER A C 1
ATOM 1325 O O . SER A 1 176 ? -5.645 11.429 8.484 1.00 84.12 176 SER A O 1
ATOM 1327 N N . ALA A 1 177 ? -4.107 10.571 9.897 1.00 78.94 177 ALA A N 1
ATOM 1328 C CA . ALA A 1 177 ? -4.091 11.659 10.864 1.00 78.94 177 ALA A CA 1
ATOM 1329 C C . ALA A 1 177 ? -2.647 12.124 11.073 1.00 78.94 177 ALA A C 1
ATOM 1331 O O . ALA A 1 177 ? -1.729 11.311 11.011 1.00 78.94 177 ALA A O 1
ATOM 1332 N N . ASP A 1 178 ? -2.432 13.415 11.311 1.00 70.38 178 ASP A N 1
ATOM 1333 C CA . ASP A 1 178 ? -1.116 13.900 11.738 1.00 70.38 178 ASP A CA 1
ATOM 1334 C C . ASP A 1 178 ? -0.778 13.285 13.110 1.00 70.38 178 ASP A C 1
ATOM 1336 O O . ASP A 1 178 ? -1.669 13.140 13.953 1.00 70.38 178 ASP A O 1
ATOM 1340 N N . MET A 1 179 ? 0.484 12.888 13.330 1.00 57.94 179 MET A N 1
ATOM 1341 C CA . MET A 1 179 ? 0.918 12.426 14.657 1.00 57.94 179 MET A CA 1
ATOM 1342 C C . MET A 1 179 ? 0.663 13.528 15.696 1.00 57.94 179 MET A C 1
ATOM 1344 O O . MET A 1 179 ? 1.012 14.687 15.463 1.00 57.94 179 MET A O 1
ATOM 1348 N N . PHE A 1 180 ? 0.052 13.156 16.823 1.00 45.66 180 PHE A N 1
ATOM 1349 C CA . PHE A 1 180 ? -0.089 14.023 17.997 1.00 45.66 180 PHE A CA 1
ATOM 1350 C C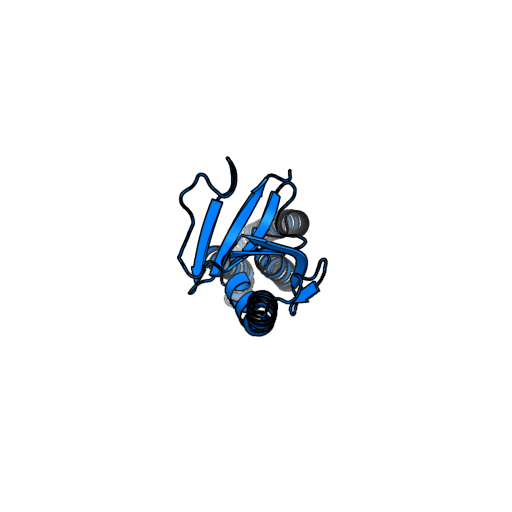 . PHE A 1 180 ? 1.265 14.321 18.647 1.00 45.66 180 PHE A C 1
ATOM 1352 O O . PHE A 1 180 ? 2.093 13.384 18.742 1.00 45.66 180 PHE A O 1
#

Secondary structure (DSSP, 8-state):
-HHHHHHHHHHHHHHHTTSSS--HHHHHHHHHHHHHHHHHHHHHHHHHHHHHHTT----STTHHHHHHHHHHHHHHHHHHHTTHHHHHHHHHHHHHHHHHHHHHHTTPPPPSSEEETTEEEEEEEEETTEEEEEETTS-SSEEE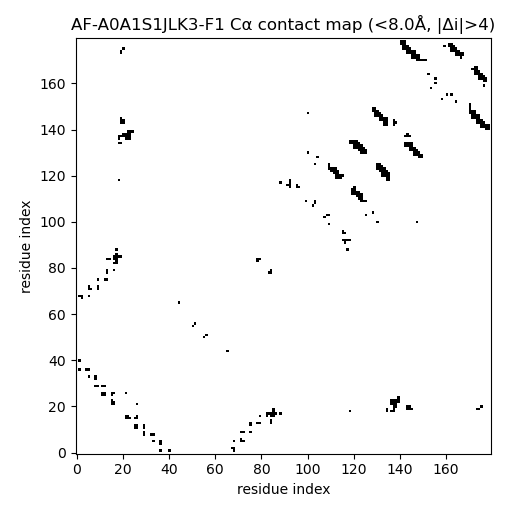EEEE-TT-PPPTTSS-TT-EEEEEETTEEEEEEE--

Nearest PDB structures (foldseek):
  3m4w-assembly2_B  TM=4.269E-01  e=2.094E+00  Escherichia coli K-12

Foldseek 3Di:
DLLVLLVVLLVLCLVQLLFFQGQPVSNVVSVVSLVVSVVVLVVVVVVVVVVVVVPDDPDPVPVCVSVSNVVSVVVSVVCSVVSVSNLVQCVVLVVVVVVQLVCVVVVHDRDQWDDRPPWTFRGWDDDPSKIWTFTPRNDDQKGKGKMQAQPDDDDPPPPDPDKDWADDDHRMIIIIGGDD

Organism: NCBI:txid1578165

Solvent-accessible surface area (backbone atoms only — not comparable to full-atom values): 9814 Å² total; per-residue (Å²): 108,70,60,58,53,49,50,53,38,46,52,45,38,46,55,18,50,31,36,47,89,14,22,51,69,51,39,50,54,30,48,54,53,49,52,54,51,48,52,55,48,51,53,52,49,51,51,51,54,56,54,46,76,71,69,67,89,86,63,77,82,50,51,63,65,65,49,46,50,60,50,54,51,50,54,46,51,52,37,57,76,66,43,44,42,26,53,53,52,44,62,74,18,40,68,53,51,51,50,50,54,50,42,42,74,73,70,42,81,65,56,57,66,49,72,40,74,91,45,47,30,63,36,41,49,74,60,86,87,31,38,41,36,33,33,66,53,8,42,87,70,37,49,11,18,45,31,41,28,86,86,52,84,77,67,77,80,80,72,44,100,66,45,52,76,43,87,70,59,85,49,33,27,37,38,38,29,68,63,130

pLDDT: mean 81.11, std 11.24, range [45.66, 94.19]

Radius of gyration: 21.67 Å; Cα contacts (8 Å, |Δi|>4): 236; chains: 1; bounding box: 45×31×68 Å